Protein AF-A0A494G8Z5-F1 (afdb_monomer)

Secondary structure (DSSP, 8-state):
-HHHHHHHHHHHHHHHHHHHHHT-SPPPPTTEEEEEEEEGGGS-TTS-HHHH-HHHHHHHHT--S--S--SGGGS-B-TTSEEEEEEEEETTEEEEEEEEEBS-HHHHHHHHHHHSPTTPPPEEETTEEEEESSSSEEEEEETTEEEEEEEEE--S---HHHHTTTGGG--------------------------PPPP-THHHHHHHHHHHHHHHHHHHHHHHHHHHHHHHHHT-

Solvent-accessible surface area (backbone atoms only — not comparable to full-atom values): 14256 Å² total; per-residue (Å²): 112,71,69,59,54,52,51,52,51,52,53,50,50,54,49,53,51,52,53,58,61,65,62,74,58,85,86,72,68,92,47,55,79,44,76,50,76,49,51,37,71,80,48,64,92,82,53,54,48,50,81,68,33,71,64,48,38,58,62,45,74,75,45,91,65,88,72,90,62,69,44,62,87,55,42,16,47,36,58,71,42,68,27,46,35,36,34,32,55,56,95,36,39,40,34,42,38,39,37,42,43,37,75,33,57,68,43,27,50,52,39,50,66,70,66,29,52,89,91,70,67,80,44,76,57,93,81,33,40,32,40,61,49,48,101,44,32,36,39,38,35,42,84,52,36,36,38,39,38,38,52,47,79,46,74,85,70,69,65,72,73,60,57,65,75,56,62,88,74,62,92,72,85,82,82,81,89,86,86,86,84,87,78,87,82,90,79,90,76,94,76,92,78,78,89,77,76,86,78,80,59,66,61,59,56,48,52,53,51,53,50,53,51,51,52,54,49,53,54,50,55,53,50,54,51,52,53,49,54,54,50,56,60,74,76,107

Nearest PDB structures (foldseek):
  5mrc-assembly1_O  TM=1.429E-01  e=2.431E+00  Saccharomyces cerevisiae

Organism: Solanum lycopersicum (NCBI:txid4081)

Foldseek 3Di:
DVVVVVVVVVVVVVVVVVVVVVVPDDDDDPQWPDKDKDFLVPPDQQDQVCVVPVVSVVLVVVPPDDDPPSGPVQQQFDRRDIKIWTWGDDQFKIKIKIKTFGPGVVSNVVNLVRSADPPWDFDDDDQKTKTASDPQWIKIDHDGMIMIMGMDGHDNDDPPVVVVVVVVPDPDDDDDDDDDDDDDDDDDDDDDDDDDDDDDCPVVVVVVVVVVVVVVVVVVVVVVVVVVVVVVVVVD

pLDDT: mean 73.0, std 19.35, range [26.61, 94.75]

Structure (mmCIF, N/CA/C/O backbone):
data_AF-A0A494G8Z5-F1
#
_entry.id   AF-A0A494G8Z5-F1
#
loop_
_atom_site.group_PDB
_atom_site.id
_atom_site.type_symbol
_atom_site.label_atom_id
_atom_site.label_alt_id
_atom_site.label_comp_id
_atom_site.label_asym_id
_atom_site.label_entity_id
_atom_site.label_seq_id
_atom_site.pdbx_PDB_ins_code
_atom_site.Cartn_x
_atom_site.Cartn_y
_atom_site.Cartn_z
_atom_site.occupancy
_atom_site.B_iso_or_equiv
_atom_site.auth_seq_id
_atom_site.auth_comp_id
_atom_site.auth_asym_id
_atom_site.auth_atom_id
_atom_site.pdbx_PDB_model_num
ATOM 1 N N . MET A 1 1 ? -19.280 -46.777 26.395 1.00 58.75 1 MET A N 1
ATOM 2 C CA . MET A 1 1 ? -18.431 -46.578 25.192 1.00 58.75 1 MET A CA 1
ATOM 3 C C . MET A 1 1 ? -19.044 -45.622 24.165 1.00 58.75 1 MET A C 1
ATOM 5 O O . MET A 1 1 ? -18.342 -44.710 23.754 1.00 58.75 1 MET A O 1
ATOM 9 N N . LYS A 1 2 ? -20.334 -45.740 23.800 1.00 67.38 2 LYS A N 1
ATOM 10 C CA . LYS A 1 2 ? -20.984 -44.847 22.809 1.00 67.38 2 LYS A CA 1
ATOM 11 C C . LYS A 1 2 ? -20.918 -43.342 23.140 1.00 67.38 2 LYS A C 1
ATOM 13 O O . LYS A 1 2 ? -20.638 -42.551 22.249 1.00 67.38 2 LYS A O 1
ATOM 18 N N . SER A 1 3 ? -21.097 -42.951 24.407 1.00 71.94 3 SER A N 1
ATOM 19 C CA . SER A 1 3 ? -21.068 -41.528 24.798 1.00 71.94 3 SER A CA 1
ATOM 20 C C . SER A 1 3 ? -19.671 -40.903 24.745 1.00 71.9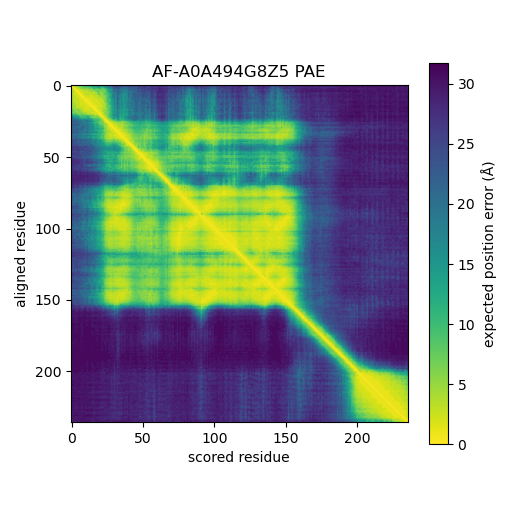4 3 SER A C 1
ATOM 22 O O . SER A 1 3 ? -19.545 -39.719 24.455 1.00 71.94 3 SER A O 1
ATOM 24 N N . ILE A 1 4 ? -18.621 -41.690 24.998 1.00 78.12 4 ILE A N 1
ATOM 25 C CA . ILE A 1 4 ? -17.230 -41.234 24.887 1.00 78.12 4 ILE A CA 1
ATOM 26 C C . ILE A 1 4 ? -16.899 -41.024 23.409 1.00 78.12 4 ILE A C 1
ATOM 28 O O . ILE A 1 4 ? -16.420 -39.958 23.052 1.00 78.12 4 ILE A O 1
ATOM 32 N N . LEU A 1 5 ? -17.273 -41.976 22.545 1.00 79.50 5 LEU A N 1
ATOM 33 C CA . LEU A 1 5 ? -17.071 -41.878 21.097 1.00 79.50 5 LEU A CA 1
ATOM 34 C C . LEU A 1 5 ? -17.788 -40.662 20.482 1.00 79.50 5 LEU A C 1
ATOM 36 O O . LEU A 1 5 ? -17.191 -39.931 19.696 1.00 79.50 5 LEU A O 1
ATOM 40 N N . GLN A 1 6 ? -19.040 -40.409 20.885 1.00 80.00 6 GLN A N 1
ATOM 41 C CA . GLN A 1 6 ? -19.794 -39.224 20.458 1.00 80.00 6 GLN A CA 1
ATOM 42 C C . GLN A 1 6 ? -19.131 -37.925 20.918 1.00 80.00 6 GLN A C 1
ATOM 44 O O . GLN A 1 6 ? -19.011 -36.991 20.131 1.00 80.00 6 GLN A O 1
ATOM 49 N N . LYS A 1 7 ? -18.662 -37.860 22.170 1.00 80.56 7 LYS A N 1
ATOM 50 C CA . LYS A 1 7 ? -17.945 -36.683 22.678 1.00 80.56 7 LYS A CA 1
ATOM 51 C C . LYS A 1 7 ? -16.657 -36.441 21.892 1.00 80.56 7 LYS A C 1
ATOM 53 O O . LYS A 1 7 ? -16.418 -35.313 21.485 1.00 80.56 7 LYS A O 1
ATOM 58 N N . THR A 1 8 ? -15.877 -37.483 21.603 1.00 85.75 8 THR A N 1
ATOM 59 C CA . THR A 1 8 ? -14.649 -37.361 20.803 1.00 85.75 8 THR A CA 1
ATOM 60 C C . THR A 1 8 ? -14.937 -36.875 19.379 1.00 85.75 8 THR A C 1
ATOM 62 O O . THR A 1 8 ? -14.231 -35.996 18.895 1.00 85.75 8 THR A O 1
ATOM 65 N N . GLN A 1 9 ? -15.995 -37.377 18.729 1.00 84.75 9 GLN A N 1
ATOM 66 C CA . GLN A 1 9 ? -16.412 -36.917 17.398 1.00 84.75 9 GLN A CA 1
ATOM 67 C C . GLN A 1 9 ? -16.835 -35.445 17.391 1.00 84.75 9 GLN A C 1
ATOM 69 O O . GLN A 1 9 ? -16.438 -34.706 16.495 1.00 84.75 9 GLN A O 1
ATOM 74 N N . VAL A 1 10 ? -17.598 -35.001 18.394 1.00 87.31 10 VAL A N 1
ATOM 75 C CA . VAL A 1 10 ? -18.030 -33.598 18.507 1.00 87.31 10 VAL A CA 1
ATOM 76 C C . VAL A 1 10 ? -16.836 -32.672 18.747 1.00 87.31 10 VAL A C 1
ATOM 78 O O . VAL A 1 10 ? -16.742 -31.626 18.109 1.00 87.31 10 VAL A O 1
ATOM 81 N N . THR A 1 11 ? -15.888 -33.063 19.603 1.00 85.75 11 THR A N 1
ATOM 82 C CA . THR A 1 11 ? -14.672 -32.273 19.845 1.00 85.75 11 THR A CA 1
ATOM 83 C C . THR A 1 11 ? -13.788 -32.200 18.601 1.00 85.75 11 THR A C 1
ATOM 85 O O . THR A 1 11 ? -13.279 -31.129 18.280 1.00 85.75 11 THR A O 1
ATOM 88 N N . LEU A 1 12 ? -13.636 -33.308 17.866 1.00 87.75 12 LEU A N 1
ATOM 89 C CA . LEU A 1 12 ? -12.880 -33.337 16.613 1.00 87.75 12 LEU A CA 1
ATOM 90 C C . LEU A 1 12 ? -13.543 -32.463 15.541 1.00 87.75 12 LEU A C 1
ATOM 92 O O . LEU A 1 12 ? -12.858 -31.718 14.850 1.00 87.75 12 LEU A O 1
ATOM 96 N N . LEU A 1 13 ? -14.875 -32.493 15.445 1.00 88.62 13 LEU A N 1
ATOM 97 C CA . LEU A 1 13 ? -15.632 -31.642 14.529 1.00 88.62 13 LEU A CA 1
ATOM 98 C C . LEU A 1 13 ? -15.442 -30.154 14.863 1.00 88.62 13 LEU A C 1
ATOM 100 O O . LEU A 1 13 ? -15.161 -29.359 13.970 1.00 88.62 13 LEU A O 1
ATOM 104 N N . LEU A 1 14 ? -15.527 -29.780 16.144 1.00 85.00 14 LEU A N 1
ATOM 105 C CA . LEU A 1 14 ? -15.253 -28.417 16.616 1.00 85.00 14 LEU A CA 1
ATOM 106 C C . LEU A 1 14 ? -13.814 -27.972 16.317 1.00 85.00 14 LEU A C 1
ATOM 108 O O . LEU A 1 14 ? -13.604 -26.823 15.931 1.00 85.00 14 LEU A O 1
ATOM 112 N N . LEU A 1 15 ? -12.840 -28.878 16.444 1.00 85.88 15 LEU A N 1
ATOM 113 C CA . LEU A 1 15 ? -11.443 -28.627 16.088 1.00 85.88 15 LEU A CA 1
ATOM 114 C C . LEU A 1 15 ? -11.267 -28.425 14.573 1.00 85.88 15 LEU A C 1
ATOM 116 O O . LEU A 1 15 ? -10.575 -27.509 14.145 1.00 85.88 15 LEU A O 1
ATOM 120 N N . CYS A 1 16 ? -11.913 -29.240 13.740 1.00 79.75 16 CYS A N 1
ATOM 121 C CA . CYS A 1 16 ? -11.870 -29.070 12.287 1.00 79.75 16 CYS A CA 1
ATOM 122 C C . CYS A 1 16 ? -12.520 -27.751 11.848 1.00 79.75 16 CYS A C 1
ATOM 124 O O . CYS A 1 16 ? -12.001 -27.075 10.961 1.00 79.75 16 CYS A O 1
ATOM 126 N N . ILE A 1 17 ? -13.621 -27.355 12.493 1.00 80.44 17 ILE A N 1
ATOM 127 C CA . ILE A 1 17 ? -14.290 -26.077 12.236 1.00 80.44 17 ILE A CA 1
ATOM 128 C C . ILE A 1 17 ? -13.375 -24.906 12.625 1.00 80.44 17 ILE A C 1
ATOM 130 O O . ILE A 1 17 ? -13.215 -23.973 11.839 1.00 80.44 17 ILE A O 1
ATOM 134 N N . SER A 1 18 ? -12.721 -24.954 13.790 1.00 70.94 18 SER A N 1
ATOM 135 C CA . SER A 1 18 ? -11.802 -23.888 14.208 1.00 70.94 18 SER A CA 1
ATOM 136 C C . SER A 1 18 ? -10.566 -23.785 13.307 1.00 70.94 18 SER A C 1
ATOM 138 O O . SER A 1 18 ? -10.146 -22.674 12.985 1.00 70.94 18 SER A O 1
ATOM 140 N N . LEU A 1 19 ? -10.038 -24.911 12.814 1.00 71.06 19 LEU A N 1
ATOM 141 C CA . LEU A 1 19 ? -8.955 -24.938 11.824 1.00 71.06 19 LEU A CA 1
ATOM 142 C C . LEU A 1 19 ? -9.388 -24.355 10.468 1.00 71.06 19 LEU A C 1
ATOM 144 O O . LEU A 1 19 ? -8.626 -23.600 9.865 1.00 71.06 19 LEU A O 1
ATOM 148 N N . ALA A 1 20 ? -10.613 -24.629 10.010 1.00 65.31 20 ALA A N 1
ATOM 149 C CA . ALA A 1 20 ? -11.152 -24.057 8.773 1.00 65.31 20 ALA A CA 1
ATOM 150 C C . ALA A 1 20 ? -11.342 -22.530 8.865 1.00 65.31 20 ALA A C 1
ATOM 152 O O . ALA A 1 20 ? -11.039 -21.808 7.915 1.00 65.31 20 ALA A O 1
ATOM 153 N N . PHE A 1 21 ? -11.774 -22.008 10.018 1.00 62.41 21 PHE A N 1
ATOM 154 C CA . PHE A 1 21 ? -11.843 -20.559 10.248 1.00 62.41 21 PHE A CA 1
ATOM 155 C C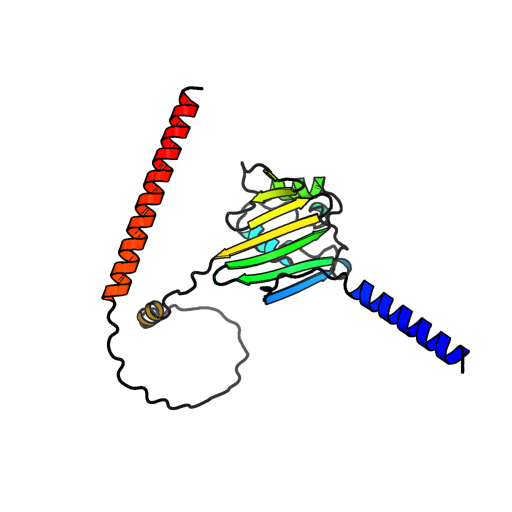 . PHE A 1 21 ? -10.458 -19.918 10.418 1.00 62.41 21 PHE A C 1
ATOM 157 O O . PHE A 1 21 ? -10.248 -18.789 9.975 1.00 62.41 21 PHE A O 1
ATOM 164 N N . ALA A 1 22 ? -9.478 -20.637 10.974 1.00 56.41 22 ALA A N 1
ATOM 165 C CA . ALA A 1 22 ? -8.096 -20.159 11.064 1.00 56.41 22 ALA A CA 1
ATOM 166 C C . ALA A 1 22 ? -7.428 -19.986 9.684 1.00 56.41 22 ALA A C 1
ATOM 168 O O . ALA A 1 22 ? -6.505 -19.180 9.552 1.00 56.41 22 ALA A O 1
ATOM 169 N N . GLN A 1 23 ? -7.914 -20.685 8.650 1.00 54.06 23 GLN A N 1
ATOM 170 C CA . GLN A 1 23 ? -7.459 -20.543 7.261 1.00 54.06 23 GLN A CA 1
ATOM 171 C C . GLN A 1 23 ? -7.988 -19.284 6.547 1.00 54.06 23 GLN A C 1
ATOM 173 O O . GLN A 1 23 ? -7.583 -19.028 5.415 1.00 54.06 23 GLN A O 1
ATOM 178 N N . GLN A 1 24 ? -8.818 -18.443 7.180 1.00 56.00 24 GLN A N 1
ATOM 179 C CA . GLN A 1 24 ? -9.271 -17.163 6.601 1.00 56.00 24 GLN A CA 1
ATOM 180 C C . GLN A 1 24 ? -8.188 -16.062 6.563 1.00 56.00 24 GLN A C 1
ATOM 182 O O . GLN A 1 24 ? -8.502 -14.874 6.464 1.00 56.00 24 GLN A O 1
ATOM 187 N N . ARG A 1 25 ? -6.904 -16.424 6.637 1.00 61.41 25 ARG A N 1
ATOM 188 C CA . ARG A 1 25 ? -5.795 -15.474 6.503 1.00 61.41 25 ARG A CA 1
ATOM 189 C C . ARG A 1 25 ? -5.632 -15.052 5.043 1.00 61.41 25 ARG A C 1
ATOM 191 O O . ARG A 1 25 ? -5.983 -15.788 4.121 1.00 61.41 25 ARG A O 1
ATOM 198 N N . MET A 1 26 ? -5.118 -13.842 4.834 1.00 69.50 26 MET A N 1
ATOM 199 C CA . MET A 1 26 ? -4.836 -13.327 3.496 1.00 69.50 26 MET A CA 1
ATOM 200 C C . MET A 1 26 ? -3.906 -14.299 2.750 1.00 69.50 26 MET A C 1
ATOM 202 O O . MET A 1 26 ? -2.859 -14.683 3.268 1.00 69.50 26 MET A O 1
ATOM 206 N N . LYS A 1 27 ? -4.298 -14.705 1.535 1.00 78.81 27 LYS A N 1
ATOM 207 C CA . LYS A 1 27 ? -3.439 -15.506 0.656 1.00 78.81 27 LYS A CA 1
ATOM 208 C C . LYS A 1 27 ? -2.318 -14.618 0.131 1.00 78.81 27 LYS A C 1
ATOM 210 O O . LYS A 1 27 ? -2.596 -13.642 -0.563 1.00 78.81 27 LYS A O 1
ATOM 215 N N . MET A 1 28 ? -1.084 -14.962 0.478 1.00 77.19 28 MET A N 1
ATOM 216 C CA . MET A 1 28 ? 0.100 -14.240 0.024 1.00 77.19 28 MET A CA 1
ATOM 217 C C . MET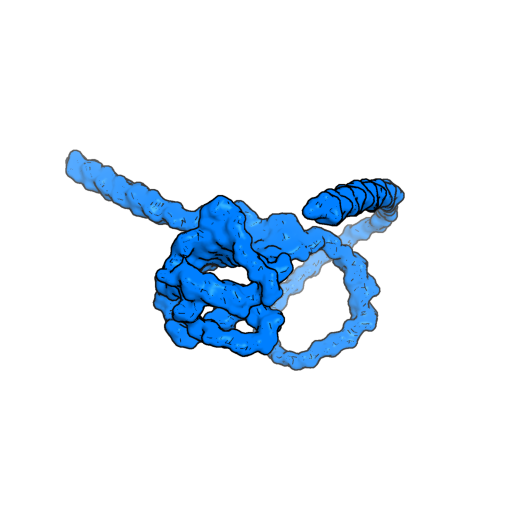 A 1 28 ? 0.575 -14.762 -1.333 1.00 77.19 28 MET A C 1
ATOM 219 O O . MET A 1 28 ? 0.430 -15.958 -1.606 1.00 77.19 28 MET A O 1
ATOM 223 N N . PRO A 1 29 ? 1.151 -13.892 -2.176 1.00 82.38 29 PRO A N 1
ATOM 224 C CA . PRO A 1 29 ? 1.947 -14.318 -3.321 1.00 82.38 29 PRO A CA 1
ATOM 225 C C . PRO A 1 29 ? 3.103 -15.248 -2.907 1.00 82.38 29 PRO A C 1
ATOM 227 O O . PRO A 1 29 ? 3.581 -15.190 -1.774 1.00 82.38 29 PRO A O 1
ATOM 230 N N . ALA A 1 30 ? 3.548 -16.116 -3.819 1.00 84.38 30 ALA A N 1
ATOM 231 C CA . ALA A 1 30 ? 4.607 -17.093 -3.537 1.00 84.38 30 ALA A CA 1
ATOM 232 C C . ALA A 1 30 ? 6.000 -16.452 -3.376 1.00 84.38 30 ALA A C 1
ATOM 234 O O . ALA A 1 30 ? 6.878 -17.033 -2.750 1.00 84.38 30 ALA A O 1
ATOM 235 N N . ASP A 1 31 ? 6.181 -15.252 -3.921 1.00 85.06 31 ASP A N 1
ATOM 236 C CA . ASP A 1 31 ? 7.406 -14.453 -3.946 1.00 85.06 31 ASP A CA 1
ATOM 237 C C . ASP A 1 31 ? 7.520 -13.481 -2.755 1.00 85.06 31 ASP A C 1
ATOM 239 O O . ASP A 1 31 ? 8.325 -12.548 -2.774 1.00 85.06 31 ASP A O 1
ATOM 243 N N . VAL A 1 32 ? 6.697 -13.658 -1.714 1.00 86.12 32 VAL A N 1
ATOM 244 C CA . VAL A 1 32 ? 6.751 -12.832 -0.501 1.00 86.12 32 VAL A CA 1
ATOM 245 C C . VAL A 1 32 ? 7.994 -13.168 0.322 1.00 86.12 32 VAL A C 1
ATOM 247 O O . VAL A 1 32 ? 8.146 -14.281 0.817 1.00 86.12 32 VAL A O 1
ATOM 250 N N . LEU A 1 33 ? 8.848 -12.164 0.526 1.00 84.81 33 LEU A N 1
ATOM 251 C CA . LEU A 1 33 ? 10.025 -12.240 1.396 1.00 84.81 33 LEU A CA 1
ATOM 252 C C . LEU A 1 33 ? 9.703 -11.868 2.845 1.00 84.81 33 LEU A C 1
ATOM 254 O O . LEU A 1 33 ? 10.343 -12.346 3.778 1.00 84.81 33 LEU A O 1
ATOM 258 N N . PHE A 1 34 ? 8.736 -10.971 3.035 1.00 81.75 34 PHE A N 1
ATOM 259 C CA . PHE A 1 34 ? 8.393 -10.425 4.342 1.00 81.75 34 PHE A CA 1
ATOM 260 C C . PHE A 1 34 ? 6.901 -10.135 4.433 1.00 81.75 34 PHE A C 1
ATOM 262 O O . PHE A 1 34 ? 6.309 -9.622 3.487 1.00 81.75 34 PHE A O 1
ATOM 269 N N . TYR A 1 35 ? 6.318 -10.398 5.600 1.00 85.31 35 TYR A N 1
ATOM 270 C CA . TYR A 1 35 ? 4.921 -10.129 5.907 1.00 85.31 35 TYR A CA 1
ATOM 271 C C . TYR A 1 35 ? 4.780 -9.554 7.316 1.00 85.31 35 TYR A C 1
ATOM 273 O O . TYR A 1 35 ? 5.394 -10.051 8.260 1.00 85.31 35 TYR A O 1
ATOM 281 N N . MET A 1 36 ? 3.927 -8.543 7.464 1.00 82.38 36 MET A N 1
ATOM 282 C CA . MET A 1 36 ? 3.535 -7.991 8.754 1.00 82.38 36 MET A CA 1
ATOM 283 C C . MET A 1 36 ? 2.047 -7.636 8.789 1.00 82.38 3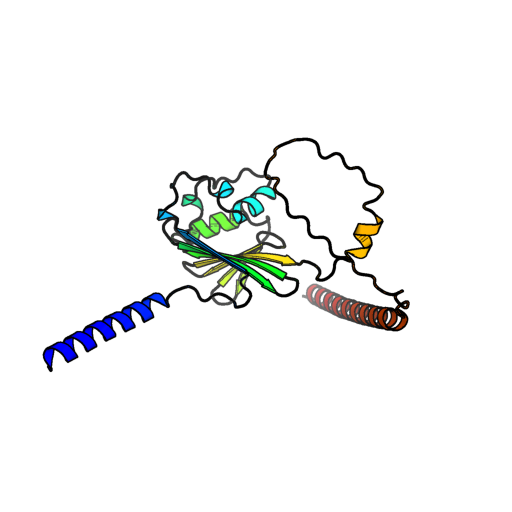6 MET A C 1
ATOM 285 O O . MET A 1 36 ? 1.465 -7.142 7.819 1.00 82.38 36 MET A O 1
ATOM 289 N N . GLU A 1 37 ? 1.452 -7.844 9.959 1.00 84.88 37 GLU A N 1
ATOM 290 C CA . GLU A 1 37 ? 0.118 -7.363 10.298 1.00 84.88 37 GLU A CA 1
ATOM 291 C C . GLU A 1 37 ? 0.252 -6.180 11.249 1.00 84.88 37 GLU A C 1
ATOM 293 O O . GLU A 1 37 ? 0.861 -6.297 12.312 1.00 84.88 37 GLU A O 1
ATOM 298 N N . ILE A 1 38 ? -0.332 -5.042 10.884 1.00 77.50 38 ILE A N 1
ATOM 299 C CA . ILE A 1 38 ? -0.399 -3.875 11.762 1.00 77.50 38 ILE A CA 1
ATOM 300 C C . ILE A 1 38 ? -1.822 -3.785 12.295 1.00 77.50 38 ILE A C 1
ATOM 302 O O . ILE A 1 38 ? -2.761 -3.503 11.551 1.00 77.50 38 ILE A O 1
ATOM 306 N N . ASN A 1 39 ? -1.995 -4.031 13.592 1.00 76.81 39 ASN A N 1
ATOM 307 C CA . ASN A 1 39 ? -3.283 -3.874 14.252 1.00 76.81 39 ASN A CA 1
ATOM 308 C C . ASN A 1 39 ? -3.363 -2.497 14.908 1.00 76.81 39 ASN A C 1
ATOM 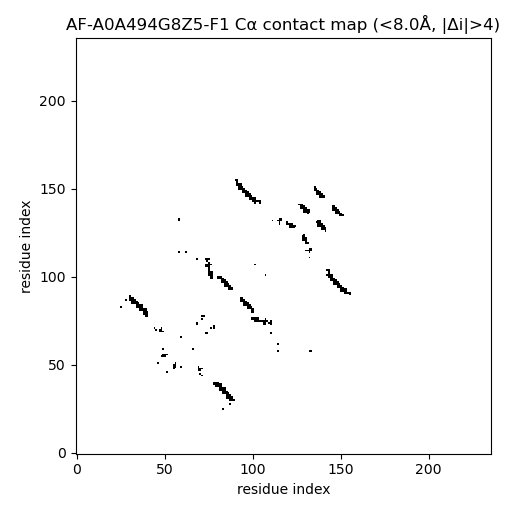310 O O . ASN A 1 39 ? -2.760 -2.261 15.955 1.00 76.81 39 ASN A O 1
ATOM 314 N N . GLY A 1 40 ? -4.147 -1.590 14.327 1.00 67.19 40 GLY A N 1
ATOM 315 C CA . GLY A 1 40 ? -4.261 -0.246 14.881 1.00 67.19 40 GLY A CA 1
ATOM 316 C C . GLY A 1 40 ? -4.950 -0.177 16.246 1.00 67.19 40 GLY A C 1
ATOM 317 O O . GLY A 1 40 ? -4.745 0.806 16.944 1.00 67.19 40 GLY A O 1
ATOM 318 N N . LYS A 1 41 ? -5.643 -1.230 16.723 1.00 71.94 41 LYS A N 1
ATOM 319 C CA . LYS A 1 41 ? -6.101 -1.296 18.132 1.00 71.94 41 LYS A CA 1
ATOM 320 C C . LYS A 1 41 ? -4.950 -1.305 19.135 1.00 71.94 41 LYS A C 1
ATOM 322 O O . LYS A 1 41 ? -5.164 -0.961 20.291 1.00 71.94 41 LYS A O 1
ATOM 327 N N . GLN A 1 42 ? -3.770 -1.755 18.711 1.00 65.00 42 GLN A N 1
ATOM 328 C CA . GLN A 1 42 ? -2.572 -1.823 19.548 1.00 65.00 42 GLN A CA 1
ATOM 329 C C . GLN A 1 42 ? -1.734 -0.543 19.469 1.00 65.00 42 GLN A C 1
ATOM 331 O O . GLN A 1 42 ? -0.775 -0.392 20.220 1.00 65.00 42 GLN A O 1
ATOM 336 N N . LEU A 1 43 ? -2.087 0.374 18.570 1.00 63.06 43 LEU A N 1
ATOM 337 C CA . LEU A 1 43 ? -1.430 1.664 18.421 1.00 63.06 43 LEU A CA 1
ATOM 338 C C . LEU A 1 43 ? -2.188 2.706 19.258 1.00 63.06 43 LEU A C 1
ATOM 340 O O . LEU A 1 43 ? -3.365 2.533 19.547 1.00 63.06 43 LEU A O 1
ATOM 344 N N . ASP A 1 44 ? -1.532 3.785 19.684 1.00 64.00 44 ASP A N 1
ATOM 345 C CA . ASP A 1 44 ? -2.220 4.938 20.283 1.00 64.00 44 ASP A CA 1
ATOM 346 C C . ASP A 1 44 ? -2.842 5.775 19.151 1.00 64.00 44 ASP A C 1
ATOM 348 O O . ASP A 1 44 ? -2.225 5.969 18.101 1.00 64.00 44 ASP A O 1
ATOM 352 N N . LYS A 1 45 ? -4.061 6.295 19.338 1.00 61.66 45 LYS A N 1
ATOM 353 C CA . LYS A 1 45 ? -4.734 7.181 18.368 1.00 61.66 45 LYS A CA 1
ATOM 354 C C . LYS A 1 45 ? -3.943 8.469 18.117 1.00 61.66 45 LYS A C 1
ATOM 356 O O . LYS A 1 45 ? -4.183 9.141 17.122 1.00 61.66 45 LYS A O 1
ATOM 361 N N . LYS A 1 46 ? -3.004 8.806 19.008 1.00 62.22 46 LYS A N 1
ATOM 362 C CA . LYS A 1 46 ? -2.107 9.965 18.909 1.00 62.22 46 LYS A CA 1
ATOM 363 C C . LYS A 1 46 ? -0.760 9.672 18.236 1.00 62.22 46 LYS A C 1
ATOM 365 O O . LYS A 1 46 ? 0.066 10.580 18.151 1.00 62.22 46 LYS A O 1
ATOM 370 N N . ILE A 1 47 ? -0.500 8.441 17.781 1.00 67.25 47 ILE A N 1
ATOM 371 C CA . ILE A 1 47 ? 0.741 8.126 17.060 1.00 67.25 47 ILE A CA 1
ATOM 372 C C . ILE A 1 47 ? 0.829 8.964 15.782 1.00 67.25 47 ILE A C 1
ATOM 374 O O . ILE A 1 47 ? -0.121 9.056 15.007 1.00 67.25 47 ILE A O 1
ATOM 378 N N . ASN A 1 48 ? 2.000 9.562 15.555 1.00 66.75 48 ASN A N 1
ATOM 379 C CA . ASN A 1 48 ? 2.303 10.217 14.291 1.00 66.75 48 ASN A CA 1
ATOM 380 C C . ASN A 1 48 ? 2.506 9.136 13.219 1.00 66.75 48 ASN A C 1
ATOM 382 O O . ASN A 1 48 ? 3.561 8.507 13.130 1.00 66.75 48 ASN A O 1
ATOM 386 N N . TRP A 1 49 ? 1.466 8.923 12.420 1.00 65.12 49 TRP A N 1
ATOM 387 C CA . TRP A 1 49 ? 1.430 7.872 11.411 1.00 65.12 49 TRP A CA 1
ATOM 388 C C . TRP A 1 49 ? 2.336 8.116 10.219 1.00 65.12 49 TRP A C 1
ATOM 390 O O . TRP A 1 49 ? 2.816 7.144 9.647 1.00 65.12 49 TRP A O 1
ATOM 400 N N . GLU A 1 50 ? 2.619 9.373 9.878 1.00 64.62 50 GLU A N 1
ATOM 401 C CA . GLU A 1 50 ? 3.654 9.681 8.895 1.00 64.62 50 GLU A CA 1
ATOM 402 C C . GLU A 1 50 ? 4.975 9.062 9.345 1.00 64.62 50 GLU A C 1
ATOM 404 O O . GLU A 1 50 ? 5.589 8.339 8.580 1.00 64.62 50 GLU A O 1
ATOM 409 N N . LYS A 1 51 ? 5.363 9.228 10.615 1.00 67.06 51 LYS A N 1
ATOM 410 C CA . LYS A 1 51 ? 6.588 8.614 11.147 1.00 67.06 51 LYS A CA 1
ATOM 411 C C . LYS A 1 51 ? 6.502 7.098 11.297 1.00 67.06 51 LYS A C 1
ATOM 413 O O . LYS A 1 51 ? 7.533 6.442 11.231 1.00 67.06 51 LYS A O 1
ATOM 418 N N . PHE A 1 52 ? 5.325 6.535 11.538 1.00 66.19 52 PHE A N 1
ATOM 419 C CA . PHE A 1 52 ? 5.200 5.101 11.800 1.00 66.19 52 PHE A CA 1
ATOM 420 C C . PHE A 1 52 ? 5.033 4.262 10.529 1.00 66.19 52 PHE A C 1
ATOM 422 O O . PHE A 1 52 ? 5.432 3.103 10.508 1.00 66.19 52 PHE A O 1
ATOM 429 N N . ASN A 1 53 ? 4.449 4.826 9.470 1.00 65.88 53 ASN A N 1
ATOM 430 C CA . ASN A 1 53 ? 4.193 4.122 8.221 1.00 65.88 53 ASN A CA 1
ATOM 431 C C . ASN A 1 53 ? 5.280 4.473 7.189 1.00 65.88 53 ASN A C 1
ATOM 433 O O . ASN A 1 53 ? 5.261 5.586 6.659 1.00 65.88 53 ASN A O 1
ATOM 437 N N . PRO A 1 54 ? 6.188 3.537 6.852 1.00 64.75 54 PRO A N 1
ATOM 438 C CA . PRO A 1 54 ? 7.280 3.787 5.911 1.00 64.75 54 PRO A CA 1
ATOM 439 C C . PRO A 1 54 ? 6.809 4.283 4.540 1.00 64.75 54 PRO A C 1
ATOM 441 O O . PRO A 1 54 ? 7.508 5.055 3.894 1.00 64.75 54 PRO A O 1
ATOM 444 N N . ILE A 1 55 ? 5.604 3.894 4.107 1.00 62.72 55 ILE A N 1
ATOM 445 C CA . ILE A 1 55 ? 5.026 4.387 2.854 1.00 62.72 55 ILE A CA 1
ATOM 446 C C . ILE A 1 55 ? 4.663 5.859 2.974 1.00 62.72 55 ILE A C 1
ATOM 448 O O . ILE A 1 55 ? 4.951 6.635 2.070 1.00 62.72 55 ILE A O 1
ATOM 452 N N . LEU A 1 56 ? 3.987 6.236 4.064 1.00 64.94 56 LEU A N 1
ATOM 453 C CA . LEU A 1 56 ? 3.607 7.628 4.256 1.00 64.94 56 LEU A CA 1
ATOM 454 C C . LEU A 1 56 ? 4.870 8.478 4.310 1.00 64.94 56 LEU A C 1
ATOM 456 O O . LEU A 1 56 ? 4.916 9.460 3.587 1.00 64.94 56 LEU A O 1
ATOM 460 N N . GLN A 1 57 ? 5.915 8.041 5.024 1.00 68.75 57 GLN A N 1
ATOM 461 C CA . GLN A 1 57 ? 7.217 8.715 4.989 1.00 68.75 57 GLN A CA 1
ATOM 462 C C . GLN A 1 57 ? 7.747 8.908 3.567 1.00 68.75 57 GLN A C 1
ATOM 464 O O . GLN A 1 57 ? 8.251 9.977 3.244 1.00 68.75 57 GLN A O 1
ATOM 469 N N . GLU A 1 58 ? 7.675 7.885 2.717 1.00 68.06 58 GLU A N 1
ATOM 470 C CA . GLU A 1 58 ? 8.228 7.975 1.366 1.00 68.06 58 GLU A CA 1
ATOM 471 C C . GLU A 1 58 ? 7.416 8.920 0.470 1.00 68.06 58 GLU A C 1
ATOM 473 O O . GLU A 1 58 ? 7.980 9.744 -0.251 1.00 68.06 58 GLU A O 1
ATOM 478 N N . VAL A 1 59 ? 6.087 8.884 0.590 1.00 65.88 59 VAL A N 1
ATOM 479 C CA . VAL A 1 59 ? 5.187 9.805 -0.118 1.00 65.88 59 VAL A CA 1
ATOM 480 C C . VAL A 1 59 ? 5.327 11.241 0.408 1.00 65.88 59 VAL A C 1
ATOM 482 O O . VAL A 1 59 ? 5.225 12.190 -0.371 1.00 65.88 59 VAL A O 1
ATOM 485 N N . THR A 1 60 ? 5.580 11.437 1.709 1.00 65.44 60 THR A N 1
ATOM 486 C CA . THR A 1 60 ? 5.711 12.772 2.310 1.00 65.44 60 THR A CA 1
ATOM 487 C C . THR A 1 60 ? 7.081 13.401 2.081 1.00 65.44 60 THR A C 1
ATOM 489 O O . THR A 1 60 ? 7.138 14.593 1.798 1.00 65.44 60 THR A O 1
ATOM 492 N N . LYS A 1 61 ? 8.182 12.635 2.102 1.00 67.38 61 LYS A N 1
ATOM 493 C CA . LYS A 1 61 ? 9.545 13.143 1.825 1.00 67.38 61 LYS A CA 1
ATOM 494 C C . LYS A 1 61 ? 9.644 13.883 0.493 1.00 67.38 61 LYS A C 1
ATOM 496 O O . LYS A 1 61 ? 10.386 14.858 0.381 1.00 67.38 61 LYS A O 1
ATOM 501 N N . LYS A 1 62 ? 8.913 13.415 -0.520 1.00 60.91 62 LYS A N 1
ATOM 502 C CA . LYS A 1 62 ? 8.917 14.000 -1.867 1.00 60.91 62 LYS A CA 1
ATOM 503 C C . LYS A 1 62 ? 7.979 15.209 -2.000 1.00 60.91 62 LYS A C 1
ATOM 505 O O . LYS A 1 62 ? 8.146 16.005 -2.924 1.00 60.91 62 LYS A O 1
ATOM 510 N N . ASN A 1 63 ? 7.032 15.392 -1.077 1.00 59.38 63 ASN A N 1
ATOM 511 C CA . ASN A 1 63 ? 6.059 16.481 -1.103 1.00 59.38 63 ASN A CA 1
ATOM 512 C C . ASN A 1 63 ? 6.497 17.628 -0.174 1.00 59.38 63 ASN A C 1
ATOM 514 O O . ASN A 1 63 ? 6.522 17.495 1.044 1.00 59.38 63 ASN A O 1
ATOM 518 N N . LYS A 1 64 ? 6.843 18.788 -0.749 1.00 54.03 64 LYS A N 1
ATOM 519 C CA . LYS A 1 64 ? 7.337 19.962 0.006 1.00 54.03 64 LYS A CA 1
ATOM 520 C C . LYS A 1 64 ? 6.240 20.735 0.756 1.00 54.03 64 LYS A C 1
ATOM 522 O O . LYS A 1 64 ? 6.554 21.622 1.548 1.00 54.03 64 LYS A O 1
ATOM 527 N N . GLU A 1 65 ? 4.966 20.447 0.496 1.00 57.78 65 GLU A N 1
ATOM 528 C CA . GLU A 1 65 ? 3.837 21.100 1.165 1.00 57.78 65 GLU A CA 1
ATOM 529 C C . GLU A 1 65 ? 3.508 20.398 2.493 1.00 57.78 65 GLU A C 1
ATOM 531 O O . GLU A 1 65 ? 3.487 19.173 2.592 1.00 57.78 65 GLU A O 1
ATOM 536 N N . LYS A 1 66 ? 3.243 21.189 3.540 1.00 56.16 66 LYS A N 1
ATOM 537 C CA . LYS A 1 66 ? 2.917 20.693 4.882 1.00 56.16 66 LYS A CA 1
ATOM 538 C C . LYS A 1 66 ? 1.568 19.969 4.847 1.00 56.16 66 LYS A C 1
ATOM 540 O O . LYS A 1 66 ? 0.517 20.606 4.808 1.00 56.16 66 LYS A O 1
ATOM 545 N N . LEU A 1 67 ? 1.606 18.642 4.861 1.00 59.16 67 LEU A N 1
ATOM 546 C CA . LEU A 1 67 ? 0.418 17.798 4.768 1.00 59.16 67 LEU A CA 1
ATOM 547 C C . LEU A 1 67 ? -0.490 17.991 5.995 1.00 59.16 67 LEU A C 1
ATOM 549 O O . LEU A 1 67 ? -0.048 17.940 7.142 1.00 59.16 67 LEU A O 1
ATOM 553 N N . SER A 1 68 ? -1.786 18.212 5.765 1.00 52.94 68 SER A N 1
ATOM 554 C CA . SER A 1 68 ? -2.790 18.482 6.812 1.00 52.94 68 SER A CA 1
ATOM 555 C C . SER A 1 68 ? -3.259 17.219 7.564 1.00 52.94 68 SER A C 1
ATOM 557 O O . SER A 1 68 ? -4.094 17.298 8.479 1.00 52.94 68 SER A O 1
ATOM 559 N N . TRP A 1 69 ? -2.699 16.059 7.206 1.00 59.84 69 TRP A N 1
ATOM 560 C CA . TRP A 1 69 ? -3.131 14.706 7.584 1.00 59.84 69 TRP A CA 1
ATOM 561 C C . TRP A 1 69 ? -2.291 14.078 8.701 1.00 59.84 69 TRP A C 1
ATOM 563 O O . TRP A 1 69 ? -2.152 12.862 8.762 1.00 59.84 69 TRP A O 1
ATOM 573 N N . THR A 1 70 ? -1.751 14.884 9.617 1.00 59.28 70 THR A N 1
ATOM 574 C CA . THR A 1 70 ? -1.001 14.389 10.790 1.00 59.28 70 THR A CA 1
ATOM 575 C C . THR A 1 70 ? -1.814 13.460 11.705 1.00 59.28 70 THR A C 1
ATOM 577 O O . THR A 1 70 ? -1.248 12.827 12.593 1.00 59.28 70 THR A O 1
ATOM 580 N N . ASP A 1 71 ? -3.129 13.378 11.483 1.00 65.25 71 ASP A N 1
ATOM 581 C CA . ASP A 1 71 ? -4.065 12.496 12.165 1.00 65.25 71 ASP A CA 1
ATOM 582 C C . ASP A 1 71 ? -4.644 11.469 11.180 1.00 65.25 71 ASP A C 1
ATOM 584 O O . ASP A 1 71 ? -5.246 11.816 10.159 1.00 65.25 71 ASP A O 1
ATOM 588 N N . TYR A 1 72 ? -4.501 10.195 11.538 1.00 71.50 72 TYR A N 1
ATOM 589 C CA . TYR A 1 72 ? -5.013 9.047 10.798 1.00 71.50 72 TYR A CA 1
ATOM 590 C C . TYR A 1 72 ? -6.527 9.108 10.565 1.00 71.50 72 TYR A C 1
ATOM 592 O O . TYR A 1 72 ? -7.006 8.636 9.534 1.00 71.50 72 TYR A O 1
ATOM 600 N N . SER A 1 73 ? -7.284 9.746 11.466 1.00 74.94 73 SER A N 1
ATOM 601 C CA . SER A 1 73 ? -8.738 9.929 11.336 1.00 74.94 73 SER A CA 1
ATOM 602 C C . SER A 1 73 ? -9.152 10.688 10.065 1.00 74.94 73 SER A C 1
ATOM 604 O O . SER A 1 73 ? -10.305 10.605 9.626 1.00 74.94 73 SER A O 1
ATOM 606 N N . LYS A 1 74 ? -8.210 11.412 9.450 1.00 78.50 74 LYS A N 1
ATOM 607 C CA . LYS A 1 74 ? -8.419 12.169 8.213 1.00 78.50 74 LYS A CA 1
ATOM 608 C C . LYS A 1 74 ? -8.128 11.369 6.943 1.00 78.50 74 LYS A C 1
ATOM 610 O O . LYS A 1 74 ? -8.388 11.867 5.858 1.00 78.50 74 LYS A O 1
ATOM 615 N N . THR A 1 75 ? -7.612 10.145 7.059 1.00 83.00 75 THR A N 1
ATOM 616 C CA . THR A 1 75 ? -7.243 9.313 5.900 1.00 83.00 75 THR A CA 1
ATOM 617 C C . THR A 1 75 ? -8.413 8.517 5.322 1.00 83.00 75 THR A C 1
ATOM 619 O O . THR A 1 75 ? -8.292 7.996 4.223 1.00 83.00 75 THR A O 1
ATOM 622 N N . GLY A 1 76 ? -9.524 8.362 6.055 1.00 87.81 76 GLY A N 1
ATOM 623 C CA . GLY A 1 76 ? -10.630 7.463 5.675 1.00 87.81 76 GLY A CA 1
ATOM 624 C C . GLY A 1 76 ? -10.288 5.967 5.747 1.00 87.81 76 GLY A C 1
ATOM 625 O O . GLY A 1 76 ? -11.085 5.115 5.341 1.00 87.81 76 GLY A O 1
ATOM 626 N N . ILE A 1 77 ? -9.093 5.637 6.246 1.00 87.81 77 ILE A N 1
ATOM 627 C CA . ILE A 1 77 ? -8.700 4.272 6.560 1.00 87.81 77 ILE A CA 1
ATOM 628 C C . ILE A 1 77 ? -9.244 3.935 7.948 1.00 87.81 77 ILE A C 1
ATOM 630 O O . ILE A 1 77 ? -9.109 4.706 8.897 1.00 87.81 77 ILE A O 1
ATOM 634 N N . LYS A 1 78 ? -9.822 2.742 8.086 1.00 87.69 78 LYS A N 1
ATOM 635 C CA . LYS A 1 78 ? -10.312 2.228 9.357 1.00 87.69 78 LYS A CA 1
ATOM 636 C C . LYS A 1 78 ? -9.138 1.976 10.299 1.00 87.69 78 LYS A C 1
ATOM 638 O O . LYS A 1 78 ? -8.272 1.145 10.033 1.00 87.69 78 LYS A O 1
ATOM 643 N N . TYR A 1 79 ? -9.116 2.702 11.408 1.00 78.19 79 TYR A N 1
ATOM 644 C CA . TYR A 1 79 ? -8.003 2.684 12.357 1.00 78.19 79 TYR A CA 1
ATOM 645 C C . TYR A 1 79 ? -7.865 1.368 13.116 1.00 78.19 79 TYR A C 1
ATOM 647 O O . TYR A 1 79 ? -6.769 0.854 13.273 1.00 78.19 79 TYR A O 1
ATOM 655 N N . ASP A 1 80 ? -8.967 0.791 13.572 1.00 80.94 80 ASP A N 1
ATOM 656 C CA . ASP A 1 80 ? -8.968 -0.416 14.399 1.00 80.94 80 ASP A CA 1
ATOM 657 C C . ASP A 1 80 ? -8.964 -1.717 13.577 1.00 80.94 80 ASP A C 1
ATOM 659 O O . ASP A 1 80 ? -9.105 -2.808 14.139 1.00 80.94 80 ASP A O 1
ATOM 663 N N . ALA A 1 81 ? -8.838 -1.610 12.251 1.00 85.88 81 ALA A N 1
ATOM 664 C CA . ALA A 1 81 ? -8.724 -2.749 11.357 1.00 85.88 81 ALA A CA 1
ATOM 665 C C . ALA A 1 81 ? -7.264 -3.190 11.209 1.00 85.88 81 ALA A C 1
ATOM 667 O O . ALA A 1 81 ? -6.351 -2.367 11.149 1.00 85.88 81 ALA A O 1
ATOM 668 N N . THR A 1 82 ? -7.059 -4.502 11.104 1.00 85.44 82 THR A N 1
ATOM 669 C CA . THR A 1 82 ? -5.758 -5.064 10.740 1.00 85.44 82 THR A CA 1
ATOM 670 C C . THR A 1 82 ? -5.398 -4.645 9.318 1.00 85.44 82 THR A C 1
ATOM 672 O O . THR A 1 82 ? -6.179 -4.847 8.385 1.00 85.44 82 THR A O 1
ATOM 675 N N . GLN A 1 83 ? -4.209 -4.075 9.163 1.00 85.31 83 GLN A N 1
ATOM 676 C CA . GLN A 1 83 ? -3.594 -3.769 7.879 1.00 85.31 83 GLN A CA 1
ATOM 677 C C . GLN A 1 83 ? -2.614 -4.885 7.531 1.00 85.31 83 GLN A C 1
ATOM 679 O O . GLN A 1 83 ? -1.906 -5.389 8.407 1.00 85.31 83 GLN A O 1
ATOM 684 N N . TYR A 1 84 ? -2.562 -5.259 6.255 1.00 87.56 84 TYR A N 1
ATOM 685 C CA . TYR A 1 84 ? -1.704 -6.344 5.781 1.00 87.56 84 TYR A CA 1
ATOM 686 C C . TYR A 1 84 ? -0.624 -5.787 4.881 1.00 87.56 84 TYR A C 1
ATOM 688 O O . TYR A 1 84 ? -0.927 -5.198 3.844 1.00 87.56 84 TYR A O 1
ATOM 696 N N . HIS A 1 85 ? 0.625 -5.985 5.270 1.00 87.56 85 HIS A N 1
ATOM 697 C CA . HIS A 1 85 ? 1.769 -5.453 4.558 1.00 87.56 85 HIS A CA 1
ATOM 698 C C . HIS A 1 85 ? 2.694 -6.601 4.197 1.00 87.56 85 HIS A C 1
ATOM 700 O O . HIS A 1 85 ? 2.983 -7.456 5.032 1.00 87.56 85 HIS A O 1
ATOM 706 N N . TYR A 1 86 ? 3.178 -6.621 2.966 1.00 87.56 86 TYR A N 1
ATOM 707 C CA . TYR A 1 86 ? 4.188 -7.580 2.557 1.00 87.56 86 TYR A CA 1
ATOM 708 C C . TYR A 1 86 ? 5.152 -6.972 1.552 1.00 87.56 86 TYR A C 1
ATOM 710 O O . TYR A 1 86 ? 4.791 -6.084 0.777 1.00 87.56 86 TYR A O 1
ATOM 718 N N . ALA A 1 87 ? 6.379 -7.478 1.562 1.00 87.19 87 ALA A N 1
ATOM 719 C CA . ALA A 1 87 ? 7.357 -7.231 0.520 1.00 87.19 87 ALA A CA 1
ATOM 720 C C . ALA A 1 87 ? 7.513 -8.501 -0.315 1.00 87.19 87 ALA A C 1
ATOM 722 O O . ALA A 1 87 ? 7.637 -9.594 0.241 1.00 87.19 87 ALA A O 1
ATOM 723 N N . SER A 1 88 ? 7.510 -8.357 -1.633 1.00 88.50 88 SER A N 1
ATOM 724 C CA . SER A 1 88 ? 7.808 -9.429 -2.571 1.00 88.50 88 SER A CA 1
ATOM 725 C C . SER A 1 88 ? 9.006 -9.074 -3.437 1.00 88.50 88 SER A C 1
ATOM 727 O O . SER A 1 88 ? 9.302 -7.896 -3.667 1.00 88.50 88 SER A O 1
ATOM 729 N N . PHE A 1 89 ? 9.717 -10.102 -3.878 1.00 85.56 89 PHE A N 1
ATOM 730 C CA . PHE A 1 89 ? 10.845 -9.964 -4.782 1.00 85.56 89 PHE A CA 1
ATOM 731 C C . PHE A 1 89 ? 10.765 -11.033 -5.853 1.00 85.56 89 PHE A C 1
ATOM 733 O O . PHE A 1 89 ? 10.754 -12.225 -5.553 1.00 85.56 89 PHE A O 1
ATOM 740 N N . ASN A 1 90 ? 10.723 -10.579 -7.096 1.00 85.56 90 ASN A N 1
ATOM 741 C CA . ASN A 1 90 ? 10.684 -11.440 -8.258 1.00 85.56 90 ASN A CA 1
ATOM 742 C C . ASN A 1 90 ? 11.751 -10.959 -9.240 1.00 85.56 90 ASN A C 1
ATOM 744 O O . ASN A 1 90 ? 11.606 -9.883 -9.825 1.00 85.56 90 ASN A O 1
ATOM 748 N N . ASP A 1 91 ? 12.829 -11.737 -9.345 1.00 82.81 91 ASP A N 1
ATOM 749 C CA . ASP A 1 91 ? 14.034 -11.506 -10.145 1.00 82.81 91 ASP A CA 1
ATOM 750 C C . ASP A 1 91 ? 14.707 -10.145 -9.926 1.00 82.81 91 ASP A C 1
ATOM 752 O O . ASP A 1 91 ? 15.740 -10.034 -9.279 1.00 82.81 91 ASP A O 1
ATOM 756 N N . SER A 1 92 ? 14.140 -9.098 -10.512 1.00 86.38 92 SER A N 1
ATOM 757 C CA . SER A 1 92 ? 14.659 -7.726 -10.541 1.00 86.38 92 SER A CA 1
ATOM 758 C C . SER A 1 92 ? 13.653 -6.717 -9.998 1.00 86.38 92 SER A C 1
ATOM 760 O O . SER A 1 92 ? 13.926 -5.524 -9.940 1.00 86.38 92 SER A O 1
ATOM 762 N N . VAL A 1 93 ? 12.458 -7.165 -9.623 1.00 87.19 93 VAL A N 1
ATOM 763 C CA . VAL A 1 93 ? 11.372 -6.304 -9.168 1.00 87.19 93 VAL A CA 1
ATOM 764 C C . VAL A 1 93 ? 11.135 -6.552 -7.691 1.00 87.19 93 VAL A C 1
ATOM 766 O O . VAL A 1 93 ? 10.724 -7.637 -7.280 1.00 87.19 93 VAL A O 1
ATOM 769 N N . LYS A 1 94 ? 11.356 -5.515 -6.888 1.00 89.19 94 LYS A N 1
ATOM 770 C CA . LYS A 1 94 ? 10.936 -5.462 -5.490 1.00 89.19 94 LYS A CA 1
ATOM 771 C C . LYS A 1 94 ? 9.602 -4.743 -5.433 1.00 89.19 94 LYS A C 1
ATOM 773 O O . LYS A 1 94 ? 9.439 -3.671 -6.012 1.00 89.19 94 LYS A O 1
ATOM 778 N N . ALA A 1 95 ? 8.644 -5.307 -4.718 1.00 89.75 95 ALA A N 1
ATOM 779 C CA . ALA A 1 95 ? 7.380 -4.639 -4.477 1.00 89.75 95 ALA A CA 1
ATOM 780 C C . ALA A 1 95 ? 7.036 -4.658 -2.997 1.00 89.75 95 ALA A C 1
ATOM 782 O O . ALA A 1 95 ? 7.088 -5.696 -2.347 1.00 89.75 95 ALA A O 1
ATOM 783 N N . TYR A 1 96 ? 6.616 -3.516 -2.474 1.00 88.62 96 TYR A N 1
ATOM 784 C CA . TYR A 1 96 ? 5.987 -3.423 -1.168 1.00 88.62 96 TYR A CA 1
ATOM 785 C C . TYR A 1 96 ? 4.496 -3.178 -1.359 1.00 88.62 96 TYR A C 1
ATOM 787 O O . TYR A 1 96 ? 4.104 -2.259 -2.076 1.00 88.62 96 TYR A O 1
ATOM 795 N N . THR A 1 97 ? 3.655 -3.997 -0.735 1.00 90.19 97 THR A N 1
ATOM 796 C CA . THR A 1 97 ? 2.198 -3.905 -0.860 1.00 90.19 97 THR A CA 1
ATOM 797 C C . THR A 1 97 ? 1.561 -3.775 0.513 1.00 90.19 97 THR A C 1
ATOM 799 O O . THR A 1 97 ? 1.805 -4.601 1.387 1.00 90.19 97 THR A O 1
ATOM 802 N N . ALA A 1 98 ? 0.699 -2.775 0.684 1.00 89.25 98 ALA A N 1
ATOM 803 C CA . ALA A 1 98 ? -0.089 -2.551 1.888 1.00 89.25 98 ALA A CA 1
ATOM 804 C C . ALA A 1 98 ? -1.585 -2.577 1.563 1.00 89.25 98 ALA A C 1
ATOM 806 O O . ALA A 1 98 ? -2.048 -1.893 0.650 1.00 89.25 98 ALA A O 1
ATOM 807 N N . HIS A 1 99 ? -2.344 -3.365 2.318 1.00 90.94 99 HIS A N 1
ATOM 808 C CA . HIS A 1 99 ? -3.789 -3.487 2.196 1.00 90.94 99 HIS A CA 1
ATOM 809 C C . HIS A 1 99 ? -4.483 -2.841 3.385 1.00 90.94 99 HIS A C 1
ATOM 811 O O . HIS A 1 99 ? -4.186 -3.142 4.544 1.00 90.94 99 HIS A O 1
ATOM 817 N N . PHE A 1 100 ? -5.484 -2.029 3.069 1.00 89.19 100 PHE A N 1
ATOM 818 C CA . PHE A 1 100 ? -6.232 -1.229 4.018 1.00 89.19 100 PHE A CA 1
ATOM 819 C C . PHE A 1 100 ? -7.727 -1.534 3.935 1.00 89.19 100 PHE A C 1
ATOM 821 O O . PHE A 1 100 ? -8.285 -1.748 2.853 1.00 89.19 100 PHE A O 1
ATOM 828 N N . ILE A 1 101 ? -8.385 -1.504 5.092 1.00 91.44 101 ILE A N 1
ATOM 829 C CA . ILE A 1 101 ? -9.843 -1.438 5.185 1.00 91.44 101 ILE A CA 1
ATOM 830 C C . ILE A 1 101 ? -10.229 0.025 5.351 1.00 91.44 101 ILE A C 1
ATOM 832 O O . ILE A 1 101 ? -9.650 0.722 6.176 1.00 91.44 101 ILE A O 1
ATOM 836 N N . LEU A 1 102 ? -11.206 0.481 4.582 1.00 91.81 102 LEU A N 1
ATOM 837 C CA . LEU A 1 102 ? -11.720 1.843 4.634 1.00 91.81 102 LEU A CA 1
ATOM 838 C C . LEU A 1 102 ? -13.007 1.875 5.459 1.00 91.81 102 LEU A C 1
ATOM 840 O O . LEU A 1 102 ? -13.861 0.996 5.311 1.00 91.81 102 LEU A O 1
ATOM 844 N N . ASP A 1 103 ? -13.153 2.888 6.307 1.00 91.75 103 ASP A N 1
ATOM 845 C CA . ASP A 1 103 ? -14.407 3.209 6.997 1.00 91.75 103 ASP A CA 1
ATOM 846 C C . ASP A 1 103 ? -15.159 4.363 6.319 1.00 91.75 103 ASP A C 1
ATOM 848 O O . ASP A 1 103 ? -16.381 4.450 6.430 1.00 91.75 103 ASP A O 1
ATOM 852 N N . ASN A 1 104 ? -14.445 5.208 5.570 1.00 92.56 104 ASN A N 1
ATOM 853 C CA . ASN A 1 104 ? -15.001 6.322 4.824 1.00 92.56 104 ASN A CA 1
ATOM 854 C C . ASN A 1 104 ? -14.266 6.488 3.486 1.00 92.56 104 ASN A C 1
ATOM 856 O O . ASN A 1 104 ? -13.130 6.965 3.419 1.00 92.56 104 ASN A O 1
ATOM 860 N N . LYS A 1 105 ? -14.935 6.087 2.405 1.00 91.31 105 LYS A N 1
ATOM 861 C CA . LYS A 1 105 ? -14.371 6.115 1.055 1.00 91.31 105 LYS A CA 1
ATOM 862 C C . LYS A 1 105 ? -14.152 7.545 0.563 1.00 91.31 105 LYS A C 1
ATOM 864 O O . LYS A 1 105 ? -13.157 7.801 -0.105 1.00 91.31 105 LYS A O 1
ATOM 869 N N . GLU A 1 106 ? -15.062 8.459 0.871 1.00 91.62 106 GLU A N 1
ATOM 870 C CA . GLU A 1 106 ? -15.023 9.850 0.423 1.00 91.62 106 GLU A CA 1
ATOM 871 C C . GLU A 1 106 ? -13.808 10.569 1.023 1.00 91.62 106 GLU A C 1
ATOM 873 O O . GLU A 1 106 ? -13.004 11.135 0.288 1.00 91.62 106 GLU A O 1
ATOM 878 N N . LYS A 1 107 ? -13.583 10.419 2.334 1.00 90.69 107 LYS A N 1
ATOM 879 C CA . LYS A 1 107 ? -12.374 10.910 3.015 1.00 90.69 107 LYS A CA 1
ATOM 880 C C . LYS A 1 107 ? -11.106 10.267 2.475 1.00 90.69 107 LYS A C 1
ATOM 882 O O . LYS A 1 107 ? -10.101 10.949 2.310 1.00 90.69 107 LYS A O 1
ATOM 887 N N . PHE A 1 108 ? -11.143 8.969 2.172 1.00 90.94 108 PHE A N 1
ATOM 888 C CA . PHE A 1 108 ? -10.004 8.308 1.540 1.00 90.94 108 PHE A CA 1
ATOM 889 C C . PHE A 1 108 ? -9.692 8.916 0.172 1.00 90.94 108 PHE A C 1
ATOM 891 O O . PHE A 1 108 ? -8.533 9.158 -0.147 1.00 90.94 108 PHE A O 1
ATOM 898 N N . GLN A 1 109 ? -10.709 9.239 -0.624 1.00 90.50 109 GLN A N 1
ATOM 899 C CA . GLN A 1 109 ? -10.515 9.914 -1.904 1.00 90.50 109 GLN A CA 1
ATOM 900 C C . GLN A 1 109 ? -9.984 11.341 -1.742 1.00 90.50 109 GLN A C 1
ATOM 902 O O . GLN A 1 109 ? -9.100 11.729 -2.502 1.00 90.50 109 GLN A O 1
ATOM 907 N N . GLU A 1 110 ? -10.466 12.108 -0.763 1.00 89.00 110 GLU A N 1
ATOM 908 C CA . GLU A 1 110 ? -9.909 13.424 -0.417 1.00 89.00 110 GLU A CA 1
ATOM 909 C C . GLU A 1 110 ? -8.429 13.316 -0.037 1.00 89.00 110 GLU A C 1
ATOM 911 O O . GLU A 1 110 ? -7.596 14.055 -0.566 1.00 89.00 110 GLU A O 1
ATOM 916 N N . PHE A 1 111 ? -8.090 12.338 0.804 1.00 86.12 111 PHE A N 1
ATOM 917 C CA . PHE A 1 111 ? -6.716 12.038 1.184 1.00 86.12 111 PHE A CA 1
ATOM 918 C C . PHE A 1 111 ? -5.856 11.706 -0.042 1.00 86.12 111 PHE A C 1
ATOM 920 O O . PHE A 1 111 ? -4.844 12.367 -0.265 1.00 86.12 111 PHE A O 1
ATOM 927 N N . ILE A 1 112 ? -6.276 10.771 -0.899 1.00 87.88 112 ILE A N 1
ATOM 928 C CA . ILE A 1 112 ? -5.544 10.425 -2.127 1.00 87.88 112 ILE A CA 1
ATOM 929 C C . ILE A 1 112 ? -5.391 11.634 -3.060 1.00 87.88 112 ILE A C 1
ATOM 931 O O . ILE A 1 112 ? -4.311 11.867 -3.603 1.00 87.88 112 ILE A O 1
ATOM 935 N N . ASN A 1 113 ? -6.439 12.443 -3.217 1.00 86.56 113 ASN A N 1
ATOM 936 C CA . ASN A 1 113 ? -6.400 13.635 -4.061 1.00 86.56 113 ASN A CA 1
ATOM 937 C C . ASN A 1 113 ? -5.429 14.704 -3.547 1.00 86.56 113 ASN A C 1
ATOM 939 O O . ASN A 1 113 ? -4.936 15.497 -4.344 1.00 86.56 113 ASN A O 1
ATOM 943 N N . SER A 1 114 ? -5.156 14.723 -2.245 1.00 83.06 114 SER A N 1
ATOM 944 C CA . SER A 1 114 ? -4.215 15.666 -1.644 1.00 83.06 114 SER A CA 1
ATOM 945 C C . SER A 1 114 ? -2.746 15.272 -1.785 1.00 83.06 114 SER A C 1
ATOM 947 O O . SER A 1 114 ? -1.883 16.142 -1.715 1.00 83.06 114 SER A O 1
ATOM 949 N N . ILE A 1 115 ? -2.459 13.977 -1.952 1.00 79.94 115 ILE A N 1
ATOM 950 C CA . ILE A 1 115 ? -1.087 13.455 -2.018 1.00 79.94 115 ILE A CA 1
ATOM 951 C C . ILE A 1 115 ? -0.642 13.139 -3.447 1.00 79.94 115 ILE A C 1
ATOM 953 O O . ILE A 1 115 ? 0.557 13.097 -3.708 1.00 79.94 115 ILE A O 1
ATOM 957 N N . LYS A 1 116 ? -1.580 12.920 -4.378 1.00 82.44 116 LYS A N 1
ATOM 958 C CA . LYS A 1 116 ? -1.253 12.687 -5.789 1.00 82.44 116 LYS A CA 1
ATOM 959 C C . LYS A 1 116 ? -0.659 13.940 -6.443 1.00 82.44 116 LYS A C 1
ATOM 961 O O . LYS A 1 116 ? -1.004 15.067 -6.081 1.00 82.44 116 LYS A O 1
ATOM 966 N N . LYS A 1 117 ? 0.187 13.754 -7.464 1.00 78.56 117 LYS A N 1
ATOM 967 C CA . LYS A 1 117 ? 0.710 14.867 -8.276 1.00 78.56 117 LYS A CA 1
ATOM 968 C C . LYS A 1 117 ? -0.448 15.657 -8.913 1.00 78.56 117 LYS A C 1
ATOM 970 O O . LYS A 1 117 ? -1.433 15.079 -9.384 1.00 78.56 117 LYS A O 1
ATOM 975 N N . LYS A 1 118 ? -0.329 16.993 -8.936 1.00 77.06 118 LYS A N 1
ATOM 976 C CA . LYS A 1 118 ? -1.324 17.889 -9.557 1.00 77.06 118 LYS A CA 1
ATOM 977 C C . LYS A 1 118 ? -1.523 17.503 -11.029 1.00 77.06 118 LYS A C 1
ATOM 979 O O . LYS A 1 118 ? -0.552 17.254 -11.735 1.00 77.06 118 LYS A O 1
ATOM 984 N N . GLY A 1 119 ? -2.777 17.459 -11.478 1.00 73.94 119 GLY A N 1
ATOM 985 C CA . GLY A 1 119 ? -3.140 17.101 -12.856 1.00 73.94 119 GLY A CA 1
ATOM 986 C C . GLY A 1 119 ? -3.360 15.606 -13.116 1.00 73.94 119 GLY A C 1
ATOM 987 O O . GLY A 1 119 ? -3.823 15.259 -14.196 1.00 73.94 119 GLY A O 1
ATOM 988 N N . LEU A 1 120 ? -3.096 14.718 -12.147 1.00 79.50 120 LEU A N 1
ATOM 989 C CA . LEU A 1 120 ? -3.436 13.300 -12.287 1.00 79.50 120 LEU A CA 1
ATOM 990 C C . LEU A 1 120 ? -4.911 13.046 -11.957 1.00 79.50 120 LEU A C 1
ATOM 992 O O . LEU A 1 120 ? -5.384 13.333 -10.852 1.00 79.50 120 LEU A O 1
ATOM 996 N N . GLU A 1 121 ? -5.641 12.461 -12.902 1.00 82.38 121 GLU A N 1
ATOM 997 C CA . GLU A 1 121 ? -7.022 12.024 -12.705 1.00 82.38 121 GLU A CA 1
ATOM 998 C C . GLU A 1 121 ? -7.100 10.592 -12.171 1.00 82.38 121 GLU A C 1
ATOM 1000 O O . GLU A 1 121 ? -6.227 9.752 -12.400 1.00 82.38 121 GLU A O 1
ATOM 1005 N N . ASN A 1 122 ? -8.176 10.307 -11.438 1.00 85.19 122 ASN A N 1
ATOM 1006 C CA . ASN A 1 122 ? -8.421 8.964 -10.932 1.00 85.19 122 ASN A CA 1
ATOM 1007 C C . ASN A 1 122 ? -8.934 8.102 -12.090 1.00 85.19 122 ASN A C 1
ATOM 1009 O O . ASN A 1 122 ? -10.013 8.348 -12.624 1.00 85.19 122 ASN A O 1
ATOM 1013 N N . SER A 1 123 ? -8.179 7.070 -12.447 1.00 89.25 123 SER A N 1
ATOM 1014 C CA . SER A 1 123 ? -8.563 6.117 -13.483 1.00 89.25 123 SER A CA 1
ATOM 1015 C C . SER A 1 123 ? -9.480 5.032 -12.920 1.00 89.25 123 SER A C 1
ATOM 1017 O O . SER A 1 123 ? -9.501 4.757 -11.715 1.00 89.25 123 SER A O 1
ATOM 1019 N N . ARG A 1 124 ? -10.257 4.388 -13.796 1.00 89.25 124 ARG A N 1
ATOM 1020 C CA . ARG A 1 124 ? -11.161 3.295 -13.424 1.00 89.25 124 ARG A CA 1
ATOM 1021 C C . ARG A 1 124 ? -10.962 2.100 -14.342 1.00 89.25 124 ARG A C 1
ATOM 1023 O O . ARG A 1 124 ? -10.996 2.240 -15.558 1.00 89.25 124 ARG A O 1
ATOM 1030 N N . LYS A 1 125 ? -10.804 0.916 -13.752 1.00 89.25 125 LYS A N 1
ATOM 1031 C CA . LYS A 1 125 ? -10.765 -0.362 -14.468 1.00 89.25 125 LYS A CA 1
ATOM 1032 C C . LYS A 1 125 ? -11.662 -1.359 -13.749 1.00 89.25 125 LYS A C 1
ATOM 1034 O O . LYS A 1 125 ? -11.420 -1.699 -12.590 1.00 89.25 125 LYS A O 1
ATOM 1039 N N . ASN A 1 126 ? -12.692 -1.840 -14.440 1.00 90.69 126 ASN A N 1
ATOM 1040 C CA . ASN A 1 126 ? -13.728 -2.699 -13.864 1.00 90.69 126 ASN A CA 1
ATOM 1041 C C . ASN A 1 126 ? -14.308 -2.068 -12.578 1.00 90.69 126 ASN A C 1
ATOM 1043 O O . ASN A 1 126 ? -14.755 -0.921 -12.580 1.00 90.69 126 ASN A O 1
ATOM 1047 N N . ASN A 1 127 ? -14.241 -2.797 -11.463 1.00 89.31 127 ASN A N 1
ATOM 1048 C CA . ASN A 1 127 ? -14.751 -2.365 -10.163 1.00 89.31 127 ASN A CA 1
ATOM 1049 C C . ASN A 1 127 ? -13.724 -1.581 -9.327 1.00 89.31 127 ASN A C 1
ATOM 1051 O O . ASN A 1 127 ? -14.012 -1.238 -8.183 1.00 89.31 127 ASN A O 1
ATOM 1055 N N . TYR A 1 128 ? -12.539 -1.295 -9.871 1.00 89.50 128 TYR A N 1
ATOM 1056 C CA . TYR A 1 128 ? -11.459 -0.623 -9.156 1.00 89.50 128 TYR A CA 1
ATOM 1057 C C . TYR A 1 128 ? -11.245 0.793 -9.679 1.00 89.50 128 TYR A C 1
ATOM 1059 O O . TYR A 1 128 ? -11.236 1.041 -10.887 1.00 89.50 128 TYR A O 1
ATOM 1067 N N . SER A 1 129 ? -11.035 1.716 -8.750 1.00 93.31 129 SER A N 1
ATOM 1068 C CA . SER A 1 129 ? -10.460 3.031 -9.015 1.00 93.31 129 SER A CA 1
ATOM 1069 C C . SER A 1 129 ? -8.983 3.001 -8.647 1.00 93.31 129 SER A C 1
ATOM 1071 O O . SER A 1 129 ? -8.613 2.313 -7.698 1.00 93.31 129 SER A O 1
ATOM 1073 N N . TYR A 1 130 ? -8.140 3.708 -9.389 1.00 93.31 130 TYR A N 1
ATOM 1074 C CA . TYR A 1 130 ? -6.708 3.761 -9.117 1.00 93.31 130 TYR A CA 1
ATOM 1075 C C . TYR A 1 130 ? -6.090 5.081 -9.566 1.00 93.31 130 TYR A C 1
ATOM 1077 O O . TYR A 1 130 ? -6.623 5.775 -10.434 1.00 93.31 130 TYR A O 1
ATOM 1085 N N . VAL A 1 131 ? -4.956 5.424 -8.967 1.00 91.81 131 VAL A N 1
ATOM 1086 C CA . VAL A 1 131 ? -4.138 6.573 -9.354 1.00 91.81 131 VAL A CA 1
ATOM 1087 C C . VAL A 1 131 ? -2.679 6.313 -8.983 1.00 91.81 131 VAL A C 1
ATOM 1089 O O . VAL A 1 131 ? -2.390 5.635 -7.992 1.00 91.81 131 VAL A O 1
ATOM 1092 N N . SER A 1 132 ? -1.762 6.845 -9.783 1.00 88.31 132 SER A N 1
ATOM 1093 C CA . SER A 1 132 ? -0.344 6.900 -9.433 1.00 88.31 132 SER A CA 1
ATOM 1094 C C . SER A 1 132 ? -0.110 8.083 -8.499 1.00 88.31 132 SER A C 1
ATOM 1096 O O . SER A 1 132 ? -0.502 9.210 -8.800 1.00 88.31 132 SER A O 1
ATOM 1098 N N . LEU A 1 133 ? 0.496 7.828 -7.347 1.00 83.69 133 LEU A N 1
ATOM 1099 C CA . LEU A 1 133 ? 0.935 8.879 -6.430 1.00 83.69 133 LEU A CA 1
ATOM 1100 C C . LEU A 1 133 ? 2.302 9.419 -6.856 1.00 83.69 133 LEU A C 1
ATOM 1102 O O . LEU A 1 133 ? 2.546 10.621 -6.772 1.00 83.69 133 LEU A O 1
ATOM 1106 N N . ASP A 1 134 ? 3.146 8.527 -7.369 1.00 81.19 134 ASP A N 1
ATOM 1107 C CA . ASP A 1 134 ? 4.450 8.809 -7.957 1.00 81.19 134 ASP A CA 1
ATOM 1108 C C . ASP A 1 134 ? 4.738 7.798 -9.082 1.00 81.19 134 ASP A C 1
ATOM 1110 O O . ASP A 1 134 ? 3.887 6.966 -9.402 1.00 81.19 134 ASP A O 1
ATOM 1114 N N . ASP A 1 135 ? 5.922 7.869 -9.683 1.00 82.56 135 ASP A N 1
ATOM 1115 C CA . ASP A 1 135 ? 6.341 7.007 -10.793 1.00 82.56 135 ASP A CA 1
ATOM 1116 C C . ASP A 1 135 ? 6.421 5.527 -10.366 1.00 82.56 135 ASP A C 1
ATOM 1118 O O . ASP A 1 135 ? 6.158 4.627 -11.163 1.00 82.56 135 ASP A O 1
ATOM 1122 N N . ASP A 1 136 ? 6.725 5.281 -9.090 1.00 85.94 136 ASP A N 1
ATOM 1123 C CA . ASP A 1 136 ? 6.898 3.969 -8.466 1.00 85.94 136 ASP A CA 1
ATOM 1124 C C . ASP A 1 136 ? 5.833 3.631 -7.407 1.00 85.94 136 ASP A C 1
ATOM 1126 O O . ASP A 1 136 ? 5.828 2.518 -6.875 1.00 85.94 136 ASP A O 1
ATOM 1130 N N . ILE A 1 137 ? 4.908 4.552 -7.105 1.00 88.06 137 ILE A N 1
ATOM 1131 C CA . ILE A 1 137 ? 3.898 4.397 -6.047 1.00 88.06 137 ILE A CA 1
ATOM 1132 C C . ILE A 1 137 ? 2.491 4.490 -6.631 1.00 88.06 137 ILE A C 1
ATOM 1134 O O . ILE A 1 137 ? 2.073 5.515 -7.169 1.00 88.06 137 ILE A O 1
ATOM 1138 N N . PHE A 1 138 ? 1.707 3.438 -6.419 1.00 89.75 138 PHE A N 1
ATOM 1139 C CA . PHE A 1 138 ? 0.360 3.285 -6.954 1.00 89.75 138 PHE A CA 1
ATOM 1140 C C . PHE A 1 138 ? -0.630 2.994 -5.839 1.00 89.75 138 PHE A C 1
ATOM 1142 O O . PHE A 1 138 ? -0.342 2.232 -4.915 1.00 89.75 138 PHE A O 1
ATOM 1149 N N . VAL A 1 139 ? -1.837 3.538 -5.956 1.00 92.19 139 VAL A N 1
ATOM 1150 C CA . VAL A 1 139 ? -2.944 3.207 -5.061 1.00 92.19 139 VAL A CA 1
ATOM 1151 C C . VAL A 1 139 ? -4.173 2.809 -5.866 1.00 92.19 139 VAL A C 1
ATOM 1153 O O . VAL A 1 139 ? -4.516 3.442 -6.863 1.00 92.19 139 VAL A O 1
ATOM 1156 N N . ALA A 1 140 ? -4.845 1.751 -5.426 1.00 93.94 140 ALA A N 1
ATOM 1157 C CA . ALA A 1 140 ? -6.089 1.263 -5.999 1.00 93.94 140 ALA A CA 1
ATOM 1158 C C . ALA A 1 140 ? -7.103 0.965 -4.893 1.00 93.94 140 ALA A C 1
ATOM 1160 O O . ALA A 1 140 ? -6.737 0.529 -3.806 1.00 93.94 140 ALA A O 1
ATOM 1161 N N . TRP A 1 141 ? -8.390 1.179 -5.148 1.00 94.75 141 TRP A N 1
ATOM 1162 C CA . TRP A 1 141 ? -9.446 0.921 -4.175 1.00 94.75 141 TRP A CA 1
ATOM 1163 C C . TRP A 1 141 ? -10.749 0.468 -4.830 1.00 94.75 141 TRP A C 1
ATOM 1165 O O . TRP A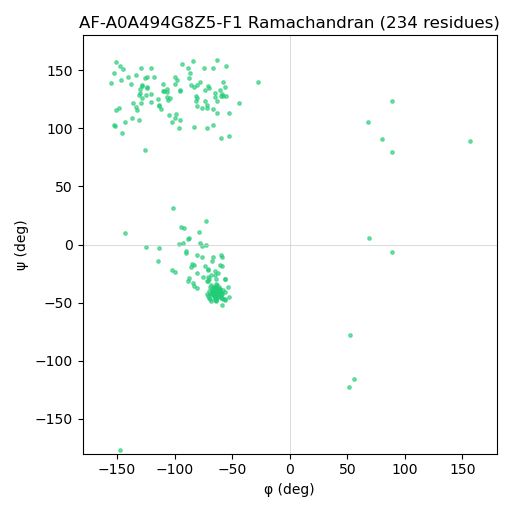 1 141 ? -11.050 0.780 -5.983 1.00 94.75 141 TRP A O 1
ATOM 1175 N N . ASN A 1 142 ? -11.534 -0.283 -4.062 1.00 92.62 142 ASN A N 1
ATOM 1176 C CA . ASN A 1 142 ? -12.870 -0.741 -4.414 1.00 92.62 142 ASN A CA 1
ATOM 1177 C C . ASN A 1 142 ? -13.712 -0.842 -3.136 1.00 92.62 142 ASN A C 1
ATOM 1179 O O . ASN A 1 142 ? -13.393 -1.614 -2.229 1.00 92.62 142 ASN A O 1
ATOM 1183 N N . GLY A 1 143 ? -14.787 -0.052 -3.068 1.00 89.50 143 GLY A N 1
ATOM 1184 C CA . GLY A 1 143 ? -15.676 -0.015 -1.909 1.00 89.50 143 GLY A CA 1
ATOM 1185 C C . GLY A 1 143 ? -14.915 0.306 -0.622 1.00 89.50 143 GLY A C 1
ATOM 1186 O O . GLY A 1 143 ? -14.356 1.391 -0.492 1.00 89.50 143 GLY A O 1
ATOM 1187 N N . SER A 1 144 ? -14.889 -0.653 0.305 1.00 92.38 144 SER A N 1
ATOM 1188 C CA . SER A 1 144 ? -14.253 -0.550 1.624 1.00 92.38 144 SER A CA 1
ATOM 1189 C C . SER A 1 144 ? -12.819 -1.090 1.683 1.00 92.38 144 SER A C 1
ATOM 1191 O O . SER A 1 144 ? -12.304 -1.352 2.768 1.00 92.38 144 SER A O 1
ATOM 1193 N N . ARG A 1 145 ? -12.163 -1.315 0.540 1.00 92.31 145 ARG A N 1
ATOM 1194 C CA . ARG A 1 145 ? -10.793 -1.844 0.486 1.00 92.31 145 ARG A CA 1
ATOM 1195 C C . ARG A 1 145 ? -9.909 -0.969 -0.382 1.00 92.31 145 ARG A C 1
ATOM 1197 O O . ARG A 1 145 ? -10.311 -0.597 -1.484 1.00 92.31 145 ARG A O 1
ATOM 1204 N N . ALA A 1 146 ? -8.695 -0.717 0.086 1.00 93.31 146 ALA A N 1
ATOM 1205 C CA . ALA A 1 146 ? -7.643 -0.074 -0.685 1.00 93.31 146 ALA A CA 1
ATOM 1206 C C . ALA A 1 146 ? -6.351 -0.888 -0.629 1.00 93.31 146 ALA A C 1
ATOM 1208 O O . ALA A 1 146 ? -6.090 -1.609 0.334 1.00 93.31 146 ALA A O 1
ATOM 1209 N N . VAL A 1 147 ? -5.551 -0.763 -1.678 1.00 92.00 147 VAL A N 1
ATOM 1210 C CA . VAL A 1 147 ? -4.225 -1.351 -1.811 1.00 92.00 147 VAL A CA 1
ATOM 1211 C C . VAL A 1 147 ? -3.286 -0.261 -2.279 1.00 92.00 147 VAL A C 1
ATOM 1213 O O . VAL A 1 147 ? -3.563 0.412 -3.270 1.00 92.00 147 VAL A O 1
ATOM 1216 N N . LEU A 1 148 ? -2.176 -0.107 -1.576 1.00 90.50 148 LEU A N 1
ATOM 1217 C CA . LEU A 1 148 ? -1.058 0.707 -2.011 1.00 90.50 148 LEU A CA 1
ATOM 1218 C C . LEU A 1 148 ? 0.096 -0.217 -2.366 1.00 90.50 148 LEU A C 1
ATOM 1220 O O . LEU A 1 148 ? 0.415 -1.136 -1.612 1.00 90.50 148 LEU A O 1
ATOM 1224 N N . LYS A 1 149 ? 0.702 0.020 -3.523 1.00 90.25 149 LYS A N 1
ATOM 1225 C CA . LYS A 1 149 ? 1.835 -0.744 -4.018 1.00 90.25 149 LYS A CA 1
ATOM 1226 C C . LYS A 1 149 ? 2.965 0.198 -4.408 1.00 90.25 149 LYS A C 1
ATOM 1228 O O . LYS A 1 149 ? 2.757 1.102 -5.208 1.00 90.25 149 LYS A O 1
ATOM 1233 N N . MET A 1 150 ? 4.140 -0.038 -3.848 1.00 89.19 150 MET A N 1
ATOM 1234 C CA . MET A 1 150 ? 5.391 0.593 -4.251 1.00 89.19 150 MET A CA 1
ATOM 1235 C C . MET A 1 150 ? 6.222 -0.446 -4.996 1.00 89.19 150 MET A C 1
ATOM 1237 O O . MET A 1 150 ? 6.328 -1.579 -4.525 1.00 89.19 150 MET A O 1
ATOM 1241 N N . ILE A 1 151 ? 6.758 -0.100 -6.160 1.00 88.56 151 ILE A N 1
ATOM 1242 C CA . ILE A 1 151 ? 7.478 -1.028 -7.034 1.00 88.56 151 ILE A CA 1
ATOM 1243 C C . ILE A 1 151 ? 8.817 -0.409 -7.397 1.00 88.56 151 ILE A C 1
ATOM 1245 O O . ILE A 1 151 ? 8.853 0.645 -8.016 1.00 88.56 151 ILE A O 1
ATOM 1249 N N . SER A 1 152 ? 9.912 -1.087 -7.080 1.00 86.44 152 SER A N 1
ATOM 1250 C CA . SER A 1 152 ? 11.239 -0.699 -7.535 1.00 86.44 152 SER A CA 1
ATOM 1251 C C . SER A 1 152 ? 11.851 -1.788 -8.403 1.00 86.44 152 SER A C 1
ATOM 1253 O O . SER A 1 152 ? 11.642 -2.985 -8.195 1.00 86.44 152 SER A O 1
ATOM 1255 N N . TYR A 1 153 ? 12.600 -1.347 -9.406 1.00 86.12 153 TYR A N 1
ATOM 1256 C CA . TYR A 1 153 ? 13.385 -2.216 -10.265 1.00 86.12 153 TYR A CA 1
ATOM 1257 C C . TYR A 1 153 ? 14.854 -2.111 -9.868 1.00 86.12 153 TYR A C 1
ATOM 1259 O O . TYR A 1 153 ? 15.423 -1.020 -9.819 1.00 86.12 153 TYR A O 1
ATOM 1267 N N . GLU A 1 154 ? 15.469 -3.251 -9.602 1.00 79.00 154 GLU A N 1
ATOM 1268 C CA . GLU A 1 154 ? 16.899 -3.396 -9.409 1.00 79.00 154 GLU A CA 1
ATOM 1269 C C . GLU A 1 154 ? 17.450 -4.237 -10.551 1.00 79.00 154 GLU A C 1
ATOM 1271 O O . GLU A 1 154 ? 17.052 -5.381 -10.743 1.00 79.00 154 GLU A O 1
ATOM 1276 N N . LYS A 1 155 ? 18.366 -3.660 -11.331 1.00 75.50 155 LYS A N 1
ATOM 1277 C CA . LYS A 1 155 ? 18.978 -4.357 -12.462 1.00 75.50 155 LYS A CA 1
ATOM 1278 C C . LYS A 1 155 ? 19.690 -5.622 -11.943 1.00 75.50 155 LYS A C 1
ATOM 1280 O O . LYS A 1 155 ? 20.522 -5.483 -11.046 1.00 75.50 155 LYS A O 1
ATOM 1285 N N . PRO A 1 156 ? 19.428 -6.815 -12.511 1.00 62.16 156 PRO A N 1
ATOM 1286 C CA . PRO A 1 156 ? 19.831 -8.091 -11.906 1.00 62.16 156 PRO A CA 1
ATOM 1287 C C . PRO A 1 156 ? 21.348 -8.314 -11.853 1.00 62.16 156 PRO A C 1
ATOM 1289 O O . PRO A 1 156 ? 21.813 -9.188 -11.135 1.00 62.16 156 PRO A O 1
ATOM 1292 N N . TYR A 1 157 ? 22.134 -7.482 -12.534 1.00 61.38 157 TYR A N 1
ATOM 1293 C CA . TYR A 1 157 ? 23.585 -7.454 -12.429 1.00 61.38 157 TYR A CA 1
ATOM 1294 C C . TYR A 1 157 ? 24.036 -6.000 -12.598 1.00 61.38 157 TYR A C 1
ATOM 1296 O O . TYR A 1 157 ? 24.151 -5.491 -13.714 1.00 61.38 157 TYR A O 1
ATOM 1304 N N . LYS A 1 158 ? 24.255 -5.285 -11.491 1.00 50.34 158 LYS A N 1
ATOM 1305 C CA . LYS A 1 158 ? 25.298 -4.255 -11.509 1.00 50.34 158 LYS A CA 1
ATOM 1306 C C . LYS A 1 158 ? 26.612 -5.018 -11.487 1.00 50.34 158 LYS A C 1
ATOM 1308 O O . LYS A 1 158 ? 26.797 -5.851 -10.601 1.00 50.34 158 LYS A O 1
ATOM 1313 N N . ASN A 1 159 ? 27.475 -4.781 -12.469 1.00 49.28 159 ASN A N 1
ATOM 1314 C CA . ASN A 1 159 ? 28.832 -5.306 -12.494 1.00 49.28 159 ASN A CA 1
ATOM 1315 C C . ASN A 1 159 ? 29.524 -4.932 -11.176 1.00 49.28 159 ASN A C 1
ATOM 1317 O O . ASN A 1 159 ? 30.111 -3.863 -11.062 1.00 49.28 159 ASN A O 1
ATOM 1321 N N . LYS A 1 160 ? 29.494 -5.819 -10.173 1.00 47.38 160 LYS A N 1
ATOM 1322 C CA . LYS A 1 160 ? 30.280 -5.661 -8.937 1.00 47.38 160 LYS A CA 1
ATOM 1323 C C . LYS A 1 160 ? 31.789 -5.595 -9.219 1.00 47.38 160 LYS A C 1
ATOM 1325 O O . LYS A 1 160 ? 32.561 -5.279 -8.331 1.00 47.38 160 LYS A O 1
ATOM 1330 N N . TRP A 1 161 ? 32.187 -5.874 -10.458 1.00 46.00 161 TRP A N 1
ATOM 1331 C CA . TRP A 1 161 ? 33.548 -5.814 -10.970 1.00 46.00 161 TRP A CA 1
ATOM 1332 C C . TRP A 1 161 ? 33.945 -4.408 -11.458 1.00 46.00 161 TRP A C 1
ATOM 1334 O O . TRP A 1 161 ? 35.133 -4.124 -11.536 1.00 46.00 161 TRP A O 1
ATOM 1344 N N . GLU A 1 162 ? 32.988 -3.513 -11.747 1.00 47.94 162 GLU A N 1
ATOM 1345 C CA . GLU A 1 162 ? 33.287 -2.109 -12.087 1.00 47.94 162 GLU A CA 1
ATOM 1346 C C . GLU A 1 162 ? 33.463 -1.242 -10.828 1.00 47.94 162 GLU A C 1
ATOM 1348 O O . GLU A 1 162 ? 34.318 -0.360 -10.822 1.00 47.94 162 GLU A O 1
ATOM 1353 N N . ASP A 1 163 ? 32.738 -1.530 -9.740 1.00 43.50 163 ASP A N 1
ATOM 1354 C CA . ASP A 1 163 ? 32.849 -0.763 -8.485 1.00 43.50 163 ASP A CA 1
ATOM 1355 C C . ASP A 1 163 ? 34.136 -1.086 -7.690 1.00 43.50 163 ASP A C 1
ATOM 1357 O O . ASP A 1 163 ? 34.683 -0.203 -7.031 1.00 43.50 163 ASP A O 1
ATOM 1361 N N . ILE A 1 164 ? 34.700 -2.299 -7.817 1.00 43.56 164 ILE A N 1
ATOM 1362 C CA . ILE A 1 164 ? 35.985 -2.657 -7.173 1.00 43.56 164 ILE A CA 1
ATOM 1363 C C . ILE A 1 164 ? 37.168 -1.896 -7.803 1.00 43.56 164 ILE A C 1
ATOM 1365 O O . ILE A 1 164 ? 38.161 -1.628 -7.132 1.00 43.56 164 ILE A O 1
ATOM 1369 N N . ALA A 1 165 ? 37.067 -1.481 -9.071 1.00 40.59 165 ALA A N 1
ATOM 1370 C CA . ALA A 1 165 ? 38.135 -0.739 -9.747 1.00 40.59 165 ALA A CA 1
ATOM 1371 C C . ALA A 1 165 ? 38.167 0.765 -9.402 1.00 40.59 165 ALA A C 1
ATOM 1373 O O . ALA A 1 165 ? 39.115 1.453 -9.782 1.00 40.59 165 ALA A O 1
ATOM 1374 N N . VAL A 1 166 ? 37.153 1.290 -8.700 1.00 42.72 166 VAL A N 1
ATOM 1375 C CA . VAL A 1 166 ? 37.033 2.726 -8.374 1.00 42.72 166 VAL A CA 1
ATOM 1376 C C . VAL A 1 166 ? 37.150 2.999 -6.864 1.00 42.72 166 VAL A C 1
ATOM 1378 O O . VAL A 1 166 ? 37.405 4.136 -6.465 1.00 42.72 166 VAL A O 1
ATOM 1381 N N . GLU A 1 167 ? 37.048 1.976 -6.009 1.00 38.62 167 GLU A N 1
ATOM 1382 C CA . GLU A 1 167 ? 37.153 2.142 -4.549 1.00 38.62 167 GLU A CA 1
ATOM 1383 C C . GLU A 1 167 ? 38.577 2.412 -4.029 1.00 38.62 167 GLU A C 1
ATOM 1385 O O . GLU A 1 167 ? 38.717 3.003 -2.960 1.00 38.62 167 GLU A O 1
ATOM 1390 N N . ASP A 1 168 ? 39.637 2.114 -4.789 1.00 34.12 168 ASP A N 1
ATOM 1391 C CA . ASP A 1 168 ? 41.025 2.352 -4.341 1.00 34.12 168 ASP A CA 1
ATOM 1392 C C . ASP A 1 168 ? 41.477 3.827 -4.469 1.00 34.12 168 ASP A C 1
ATOM 1394 O O . ASP A 1 168 ? 42.657 4.157 -4.365 1.00 34.12 168 ASP A O 1
ATOM 1398 N N . SER A 1 169 ? 40.565 4.769 -4.751 1.00 44.69 169 SER A N 1
ATOM 1399 C CA . SER A 1 169 ? 40.931 6.187 -4.945 1.00 44.69 169 SER A CA 1
ATOM 1400 C C . SER A 1 169 ? 39.945 7.230 -4.413 1.00 44.69 169 SER A C 1
ATOM 1402 O O . SER A 1 169 ? 40.148 8.423 -4.644 1.00 44.69 169 SER A O 1
ATOM 1404 N N . ALA A 1 170 ? 38.926 6.854 -3.638 1.00 35.62 170 ALA A N 1
ATOM 1405 C CA . ALA A 1 170 ? 38.007 7.824 -3.040 1.00 35.62 170 ALA A CA 1
ATOM 1406 C C . ALA A 1 170 ? 37.904 7.646 -1.523 1.00 35.62 170 ALA A C 1
ATOM 1408 O O . ALA A 1 170 ? 36.954 7.086 -0.985 1.00 35.62 170 ALA A O 1
ATOM 1409 N N . MET A 1 171 ? 38.890 8.208 -0.825 1.00 38.88 171 MET A N 1
ATOM 1410 C CA . MET A 1 171 ? 38.808 8.542 0.592 1.00 38.88 171 MET A CA 1
ATOM 1411 C C . MET A 1 171 ? 37.646 9.532 0.799 1.00 38.88 171 MET A C 1
ATOM 1413 O O . MET A 1 171 ? 37.821 10.743 0.672 1.00 38.88 171 MET A O 1
ATOM 1417 N N . VAL A 1 172 ? 36.441 9.033 1.086 1.00 35.56 172 VAL A N 1
ATOM 1418 C CA . VAL A 1 172 ? 35.309 9.868 1.507 1.00 35.56 172 VAL A CA 1
ATOM 1419 C C . VAL A 1 172 ? 35.153 9.733 3.012 1.00 35.56 172 VAL A C 1
ATOM 1421 O O . VAL A 1 172 ? 34.704 8.718 3.538 1.00 35.56 172 VAL A O 1
ATOM 1424 N N . ALA A 1 173 ? 35.571 10.796 3.694 1.00 35.62 173 ALA A N 1
ATOM 1425 C CA . ALA A 1 173 ? 35.342 11.032 5.104 1.00 35.62 173 ALA A CA 1
ATOM 1426 C C . ALA A 1 173 ? 33.843 10.919 5.429 1.00 35.62 173 ALA A C 1
ATOM 1428 O O . ALA A 1 173 ? 33.039 11.750 5.004 1.00 35.62 173 ALA A O 1
ATOM 1429 N N . ILE A 1 174 ? 33.482 9.899 6.205 1.00 30.73 174 ILE A N 1
ATOM 1430 C CA . ILE A 1 174 ? 32.191 9.822 6.885 1.00 30.73 174 ILE A CA 1
ATOM 1431 C C . ILE A 1 174 ? 32.432 10.330 8.303 1.00 30.73 174 ILE A C 1
ATOM 1433 O O . ILE A 1 174 ? 32.986 9.628 9.149 1.00 30.73 174 ILE A O 1
ATOM 1437 N N . ASP A 1 175 ? 32.059 11.585 8.533 1.00 27.66 175 ASP A N 1
ATOM 1438 C CA . ASP A 1 175 ? 31.995 12.171 9.864 1.00 27.66 175 ASP A CA 1
ATOM 1439 C C . ASP A 1 175 ? 30.682 11.756 10.558 1.00 27.66 175 ASP A C 1
ATOM 1441 O O . ASP A 1 175 ? 29.602 11.799 9.967 1.00 27.66 175 ASP A O 1
ATOM 1445 N N . SER A 1 176 ? 30.823 11.417 11.843 1.00 32.22 176 SER A N 1
ATOM 1446 C CA . SER A 1 176 ? 29.805 11.441 12.899 1.00 32.22 176 SER A CA 1
ATOM 1447 C C . SER A 1 176 ? 28.909 10.209 13.154 1.00 32.22 176 SER A C 1
ATOM 1449 O O . SER A 1 176 ? 27.719 10.190 12.864 1.00 32.22 176 SER A O 1
ATOM 1451 N N . VAL A 1 177 ? 29.509 9.247 13.876 1.00 28.36 177 VAL A N 1
ATOM 1452 C CA . VAL A 1 177 ? 29.141 8.835 15.260 1.00 28.36 177 VAL A CA 1
ATOM 1453 C C . VAL A 1 177 ? 27.788 8.135 15.508 1.00 28.36 177 VAL A C 1
ATOM 1455 O O . VAL A 1 177 ? 26.750 8.774 15.643 1.00 28.36 177 VAL A O 1
ATOM 1458 N N . ALA A 1 178 ? 27.861 6.811 15.732 1.00 27.11 178 ALA A N 1
ATOM 1459 C CA . ALA A 1 178 ? 27.540 6.092 16.992 1.00 27.11 178 ALA A CA 1
ATOM 1460 C C . ALA A 1 178 ? 27.184 4.618 16.667 1.00 27.11 178 ALA A C 1
ATOM 1462 O O . ALA A 1 178 ? 26.078 4.322 16.235 1.00 27.11 178 ALA A O 1
ATOM 1463 N N . ALA A 1 179 ? 28.148 3.697 16.629 1.00 27.89 179 ALA A N 1
ATOM 1464 C CA . ALA A 1 179 ? 28.742 2.977 17.763 1.00 27.89 179 ALA A CA 1
ATOM 1465 C C . ALA A 1 179 ? 28.007 1.672 18.150 1.00 27.89 179 ALA A C 1
ATOM 1467 O O . ALA A 1 179 ? 26.852 1.681 18.558 1.00 27.89 179 ALA A O 1
ATOM 1468 N N . ALA A 1 180 ? 28.809 0.600 18.135 1.00 26.61 180 ALA A N 1
ATOM 1469 C CA . ALA A 1 180 ? 28.740 -0.601 18.968 1.00 26.61 180 ALA A CA 1
ATOM 1470 C C . ALA A 1 180 ? 27.733 -1.709 18.607 1.00 26.61 180 ALA A C 1
ATOM 1472 O O . ALA A 1 180 ? 26.665 -1.814 19.195 1.00 26.61 180 ALA A O 1
ATOM 1473 N N . VAL A 1 181 ? 28.195 -2.659 17.786 1.00 29.45 181 VAL A N 1
ATOM 1474 C CA . VAL A 1 181 ? 28.496 -4.017 18.282 1.00 29.45 181 VAL A CA 1
ATOM 1475 C C . VAL A 1 181 ? 29.584 -4.639 17.409 1.00 29.45 181 VAL A C 1
ATOM 1477 O O . VAL A 1 181 ? 29.346 -5.052 16.279 1.00 29.45 181 VAL A O 1
ATOM 1480 N N . ALA A 1 182 ? 30.799 -4.654 17.950 1.00 30.36 182 ALA A N 1
ATOM 1481 C CA . ALA A 1 182 ? 31.830 -5.592 17.555 1.00 30.36 182 ALA A CA 1
ATOM 1482 C C . ALA A 1 182 ? 31.552 -6.906 18.291 1.00 30.36 182 ALA A C 1
ATOM 1484 O O . ALA A 1 182 ? 31.429 -6.876 19.513 1.00 30.36 182 ALA A O 1
ATOM 1485 N N . ASP A 1 183 ? 31.491 -8.030 17.581 1.00 27.38 183 ASP A N 1
ATOM 1486 C CA . ASP A 1 183 ? 32.245 -9.200 18.019 1.00 27.38 183 ASP A CA 1
ATOM 1487 C C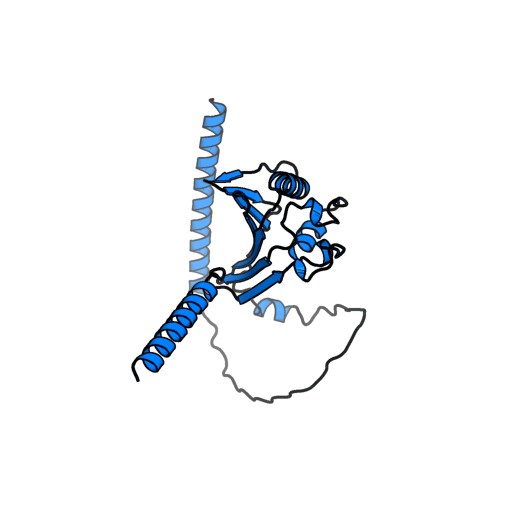 . ASP A 1 183 ? 32.553 -10.138 16.843 1.00 27.38 183 ASP A C 1
ATOM 1489 O O . ASP A 1 183 ? 31.761 -10.340 15.926 1.00 27.38 183 ASP A O 1
ATOM 1493 N N . SER A 1 184 ? 33.779 -10.624 16.914 1.00 30.50 184 SER A N 1
ATOM 1494 C CA . SER A 1 184 ? 34.501 -11.629 16.149 1.00 30.50 184 SER A CA 1
ATOM 1495 C C . SER A 1 184 ? 33.700 -12.754 15.482 1.00 30.50 184 SER A C 1
ATOM 1497 O O . SER A 1 184 ? 32.875 -13.384 16.124 1.00 30.50 184 SER A O 1
ATOM 1499 N N . VAL A 1 185 ? 34.089 -13.119 14.249 1.00 27.19 185 VAL A N 1
ATOM 1500 C CA . VAL A 1 185 ? 34.549 -14.487 13.923 1.00 27.19 185 VAL A CA 1
ATOM 1501 C C . VAL A 1 185 ? 35.551 -14.407 12.764 1.00 27.19 185 VAL A C 1
ATOM 1503 O O . VAL A 1 185 ? 35.209 -14.026 11.648 1.00 27.19 185 VAL A O 1
ATOM 1506 N N . ALA A 1 186 ? 36.796 -14.785 13.045 1.00 37.19 186 ALA A N 1
ATOM 1507 C CA . ALA A 1 186 ? 37.792 -15.137 12.043 1.00 37.19 186 ALA A CA 1
ATOM 1508 C C . ALA A 1 186 ? 37.461 -16.511 11.442 1.00 37.19 186 ALA A C 1
ATOM 1510 O O . ALA A 1 186 ? 37.249 -17.456 12.199 1.00 37.19 186 ALA A O 1
ATOM 1511 N N . VAL A 1 187 ? 37.488 -16.646 10.114 1.00 27.80 187 VAL A N 1
ATOM 1512 C CA . VAL A 1 187 ? 37.699 -17.942 9.454 1.00 27.80 187 VAL A CA 1
ATOM 1513 C C . VAL A 1 187 ? 38.666 -17.748 8.292 1.00 27.80 187 VAL A C 1
ATOM 1515 O O . VAL A 1 187 ? 38.354 -17.124 7.283 1.00 27.80 187 VAL A O 1
ATOM 1518 N N . ASP A 1 188 ? 39.859 -18.283 8.516 1.00 31.88 188 ASP A N 1
ATOM 1519 C CA . ASP A 1 188 ? 40.870 -18.668 7.544 1.00 31.88 188 ASP A CA 1
ATOM 1520 C C . ASP A 1 188 ? 40.300 -19.703 6.557 1.00 31.88 188 ASP A C 1
ATOM 1522 O O . ASP A 1 188 ? 39.765 -20.732 6.975 1.00 31.88 188 ASP A O 1
ATOM 1526 N N . SER A 1 189 ? 40.422 -19.453 5.253 1.00 30.73 189 SER A N 1
ATOM 1527 C CA . SER A 1 189 ? 40.411 -20.522 4.254 1.00 30.73 189 SER A CA 1
ATOM 1528 C C . SER A 1 189 ? 41.219 -20.109 3.029 1.00 30.73 189 SER A C 1
ATOM 1530 O O . SER A 1 189 ? 40.766 -19.358 2.166 1.00 30.73 189 SER A O 1
ATOM 1532 N N . SER A 1 190 ? 42.430 -20.643 2.980 1.00 37.69 190 SER A N 1
ATOM 1533 C CA . SER A 1 190 ? 43.235 -20.841 1.782 1.00 37.69 190 SER A CA 1
ATOM 1534 C C . SER A 1 190 ? 42.416 -21.411 0.613 1.00 37.69 190 SER A C 1
ATOM 1536 O O . SER A 1 190 ? 41.870 -22.507 0.704 1.00 37.69 190 SER A O 1
ATOM 1538 N N . TYR A 1 191 ? 42.386 -20.693 -0.511 1.00 33.19 191 TYR A N 1
ATOM 1539 C CA . TYR A 1 191 ? 42.073 -21.255 -1.825 1.00 33.19 191 TYR A CA 1
ATOM 1540 C C . TYR A 1 191 ? 43.113 -20.760 -2.829 1.00 33.19 191 TYR A C 1
ATOM 1542 O O . TYR A 1 191 ? 43.269 -19.565 -3.067 1.00 33.19 191 TYR A O 1
ATOM 1550 N N . VAL A 1 192 ? 43.872 -21.713 -3.362 1.00 46.38 192 VAL A N 1
ATOM 1551 C CA . VAL A 1 192 ? 44.661 -21.561 -4.583 1.00 46.38 192 VAL A CA 1
ATOM 1552 C C . VAL A 1 192 ? 43.673 -21.749 -5.733 1.00 46.38 192 VAL A C 1
ATOM 1554 O O . VAL A 1 192 ? 43.090 -22.826 -5.829 1.00 46.38 192 VAL A O 1
ATOM 1557 N N . GLU A 1 193 ? 43.484 -20.746 -6.590 1.00 37.44 193 GLU A N 1
ATOM 1558 C CA . GLU A 1 193 ? 42.725 -20.889 -7.839 1.00 37.44 193 GLU A CA 1
ATOM 1559 C C . GLU A 1 193 ? 43.573 -20.461 -9.045 1.00 37.44 193 GLU A C 1
ATOM 1561 O O . GLU A 1 193 ? 44.340 -19.498 -9.005 1.00 37.44 193 GLU A O 1
ATOM 1566 N N . GLU A 1 194 ? 43.496 -21.301 -10.075 1.00 41.12 194 GLU A N 1
ATOM 1567 C CA . GLU A 1 194 ? 44.300 -21.348 -11.297 1.00 41.12 194 GLU A CA 1
ATOM 1568 C C . GLU A 1 194 ? 44.166 -20.091 -12.182 1.00 41.12 194 GLU A C 1
ATOM 1570 O O . GLU A 1 194 ? 43.166 -19.381 -12.105 1.00 41.12 194 GLU A O 1
ATOM 1575 N N . PRO A 1 195 ? 45.135 -19.813 -13.080 1.00 45.75 195 PRO A N 1
ATOM 1576 C CA . PRO A 1 195 ? 45.032 -18.689 -14.008 1.00 45.75 195 PRO A CA 1
ATOM 1577 C C . PRO A 1 195 ? 43.844 -18.859 -14.972 1.00 45.75 195 PRO A C 1
ATOM 1579 O O . PRO A 1 195 ? 43.849 -19.735 -15.840 1.00 45.75 195 PRO A O 1
ATOM 1582 N N . GLU A 1 196 ? 42.840 -17.990 -14.834 1.00 50.97 196 GLU A N 1
ATOM 1583 C CA . GLU A 1 196 ? 41.658 -17.934 -15.697 1.00 50.97 196 GLU A CA 1
ATOM 1584 C C . GLU A 1 196 ? 42.041 -17.697 -17.169 1.00 50.97 196 GLU A C 1
ATOM 1586 O O . GLU A 1 196 ? 42.790 -16.779 -17.515 1.00 50.97 196 GLU A O 1
ATOM 1591 N N . LYS A 1 197 ? 41.502 -18.528 -18.070 1.00 55.09 197 LYS A N 1
ATOM 1592 C CA . LYS A 1 197 ? 41.572 -18.273 -19.515 1.00 55.09 197 LYS A CA 1
ATOM 1593 C C . LYS A 1 197 ? 40.675 -17.077 -19.862 1.00 55.09 197 LYS A C 1
ATOM 1595 O O . LYS A 1 197 ? 39.522 -17.064 -19.436 1.00 55.09 197 LYS A O 1
ATOM 1600 N N . PRO A 1 198 ? 41.138 -16.123 -20.689 1.00 53.47 198 PRO A N 1
ATOM 1601 C CA . PRO A 1 198 ? 40.313 -14.998 -21.114 1.00 53.47 198 PRO A CA 1
ATOM 1602 C C . PRO A 1 198 ? 39.106 -15.500 -21.920 1.00 53.47 198 PRO A C 1
ATOM 1604 O O . PRO A 1 198 ? 39.264 -16.217 -22.909 1.00 53.47 198 PRO A O 1
ATOM 1607 N N . PHE A 1 199 ? 37.905 -15.140 -21.471 1.00 57.88 199 PHE A N 1
ATOM 1608 C CA . PHE A 1 199 ? 36.642 -15.471 -22.131 1.00 57.88 199 PHE A CA 1
ATOM 1609 C C . PHE A 1 199 ? 36.497 -14.660 -23.434 1.00 57.88 199 PHE A C 1
ATOM 1611 O O . PHE A 1 199 ? 36.813 -13.469 -23.460 1.00 57.88 199 PHE A O 1
ATOM 1618 N N . ASP A 1 200 ? 36.054 -15.286 -24.529 1.00 66.12 200 ASP A N 1
ATOM 1619 C CA . ASP A 1 200 ? 35.891 -14.613 -25.827 1.00 66.12 200 ASP A CA 1
ATOM 1620 C C . ASP A 1 200 ? 34.544 -13.872 -25.889 1.00 66.12 200 ASP A C 1
ATOM 1622 O O . ASP A 1 200 ? 33.488 -14.460 -26.109 1.00 66.12 200 ASP A O 1
ATOM 1626 N N . TYR A 1 201 ? 34.586 -12.552 -25.697 1.00 70.31 201 TYR A N 1
ATOM 1627 C CA . TYR A 1 201 ? 33.413 -11.667 -25.675 1.00 70.31 201 TYR A CA 1
ATOM 1628 C C . TYR A 1 201 ? 32.768 -11.419 -27.047 1.00 70.31 201 TYR A C 1
ATOM 1630 O O . TYR A 1 201 ? 31.799 -10.663 -27.152 1.00 70.31 201 TYR A O 1
ATOM 1638 N N . LYS A 1 202 ? 33.302 -11.988 -28.130 1.00 77.38 2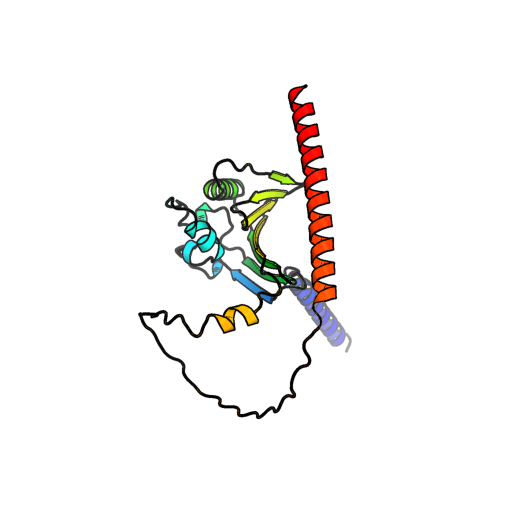02 LYS A N 1
ATOM 1639 C CA . LYS A 1 202 ? 32.861 -11.667 -29.490 1.00 77.38 202 LYS A CA 1
ATOM 1640 C C . LYS A 1 202 ? 31.408 -12.066 -29.763 1.00 77.38 202 LYS A C 1
ATOM 1642 O O . LYS A 1 202 ? 30.712 -11.327 -30.461 1.00 77.38 202 LYS A O 1
ATOM 1647 N N . GLU A 1 203 ? 30.953 -13.188 -29.212 1.00 73.81 203 GLU A N 1
ATOM 1648 C CA . GLU A 1 203 ? 29.569 -13.657 -29.371 1.00 73.81 203 GLU A CA 1
ATOM 1649 C C . GLU A 1 203 ? 28.581 -12.793 -28.578 1.00 73.81 203 GLU A C 1
ATOM 1651 O O . GLU A 1 203 ? 27.569 -12.362 -29.128 1.00 73.81 203 GLU A O 1
ATOM 1656 N N . GLU A 1 204 ? 28.924 -12.430 -27.341 1.00 73.56 204 GLU A N 1
ATOM 1657 C CA . GLU A 1 204 ? 28.091 -11.568 -26.492 1.00 73.56 204 GLU A CA 1
ATOM 1658 C C . GLU A 1 204 ? 27.954 -10.157 -27.083 1.00 73.56 204 GLU A C 1
ATOM 1660 O O . GLU A 1 204 ? 26.863 -9.594 -27.165 1.00 73.56 204 GLU A O 1
ATOM 1665 N N . ILE A 1 205 ? 29.051 -9.591 -27.598 1.00 77.94 205 ILE A N 1
ATOM 1666 C CA . ILE A 1 205 ? 29.025 -8.291 -28.283 1.00 77.94 205 ILE A CA 1
ATOM 1667 C C . ILE A 1 205 ? 28.123 -8.342 -29.522 1.00 77.94 205 ILE A C 1
ATOM 1669 O O . ILE A 1 205 ? 27.467 -7.348 -29.845 1.00 77.94 205 ILE A O 1
ATOM 1673 N N . GLN A 1 206 ? 28.097 -9.466 -30.239 1.00 82.94 206 GLN A N 1
ATOM 1674 C CA . GLN A 1 206 ? 27.241 -9.623 -31.410 1.00 82.94 206 GLN A CA 1
ATOM 1675 C C . GLN A 1 206 ? 25.765 -9.738 -31.009 1.00 82.94 206 GLN A C 1
ATOM 1677 O O . GLN A 1 206 ? 24.939 -9.023 -31.575 1.00 82.94 206 GLN A O 1
ATOM 1682 N N . TYR A 1 207 ? 25.456 -10.531 -29.982 1.00 79.00 207 TYR A N 1
ATOM 1683 C CA . TYR A 1 207 ? 24.111 -10.646 -29.420 1.00 79.00 207 TYR A CA 1
ATOM 1684 C C . TYR A 1 207 ? 23.556 -9.281 -28.981 1.00 79.00 207 TYR A C 1
ATOM 1686 O O . TYR A 1 207 ? 22.468 -8.879 -29.396 1.00 79.00 207 TYR A O 1
ATOM 1694 N N . LEU A 1 208 ? 24.349 -8.500 -28.242 1.00 85.25 208 LEU A N 1
ATOM 1695 C CA . LEU A 1 208 ? 23.961 -7.160 -27.791 1.00 85.25 208 LEU A CA 1
ATOM 1696 C C . LEU A 1 208 ? 23.736 -6.181 -28.955 1.00 85.25 208 LEU A C 1
ATOM 1698 O O . LEU A 1 208 ? 22.855 -5.322 -28.889 1.00 85.25 208 LEU A O 1
ATOM 1702 N N . LYS A 1 209 ? 24.509 -6.289 -30.042 1.00 86.12 209 LYS A N 1
ATOM 1703 C CA . LYS A 1 209 ? 24.304 -5.464 -31.244 1.00 86.12 209 LYS A CA 1
ATOM 1704 C C . LYS A 1 209 ? 22.997 -5.796 -31.955 1.00 86.12 209 LYS A C 1
ATOM 1706 O O . LYS A 1 209 ? 22.325 -4.875 -32.428 1.00 86.12 209 LYS A O 1
ATOM 1711 N N . ASP A 1 210 ? 22.647 -7.074 -32.028 1.00 87.62 210 ASP A N 1
ATOM 1712 C CA . ASP A 1 210 ? 21.409 -7.522 -32.659 1.00 87.62 210 ASP A CA 1
ATOM 1713 C C . ASP A 1 210 ? 20.183 -7.106 -31.832 1.00 87.62 210 ASP A C 1
ATOM 1715 O O . ASP A 1 210 ? 19.196 -6.625 -32.395 1.00 87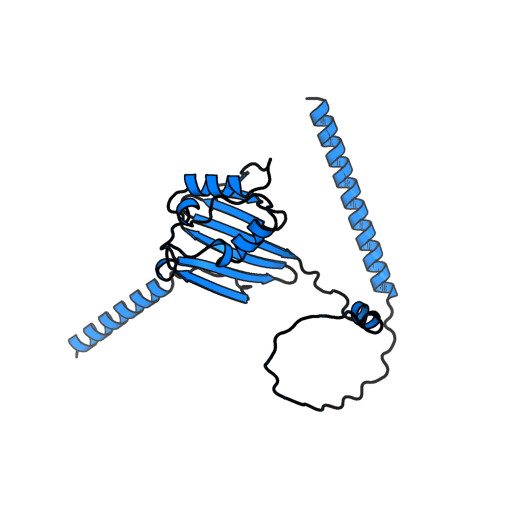.62 210 ASP A O 1
ATOM 1719 N N . ASP A 1 211 ? 20.287 -7.134 -30.502 1.00 83.25 211 ASP A N 1
ATOM 1720 C CA . ASP A 1 211 ? 19.225 -6.674 -29.602 1.00 83.25 211 ASP A CA 1
ATOM 1721 C C . ASP A 1 211 ? 19.013 -5.148 -29.690 1.00 83.25 211 ASP A C 1
ATOM 1723 O O . ASP A 1 211 ? 17.893 -4.656 -29.857 1.00 83.25 211 ASP A O 1
ATOM 1727 N N . ILE A 1 212 ? 20.102 -4.365 -29.733 1.00 88.50 212 ILE A N 1
ATOM 1728 C CA . ILE A 1 212 ? 20.038 -2.912 -29.985 1.00 88.50 212 ILE A CA 1
ATOM 1729 C C . ILE A 1 212 ? 19.362 -2.610 -31.329 1.00 88.50 212 ILE A C 1
ATOM 1731 O O . ILE A 1 212 ? 18.616 -1.631 -31.448 1.00 88.50 212 ILE A O 1
ATOM 1735 N N . LYS A 1 213 ? 19.632 -3.413 -32.362 1.00 92.94 213 LYS A N 1
ATOM 1736 C CA . LYS A 1 213 ? 19.019 -3.244 -33.682 1.00 92.94 213 LYS A CA 1
ATOM 1737 C C . LYS A 1 213 ? 17.511 -3.489 -33.619 1.00 92.94 213 LYS A C 1
ATOM 1739 O O . LYS A 1 213 ? 16.759 -2.657 -34.128 1.00 92.94 213 LYS A O 1
ATOM 1744 N N . TYR A 1 214 ? 17.082 -4.564 -32.962 1.00 90.50 214 TYR A N 1
ATOM 1745 C CA . TYR A 1 214 ? 15.668 -4.879 -32.771 1.00 90.50 214 TYR A CA 1
ATOM 1746 C C . TYR A 1 214 ? 14.928 -3.764 -32.014 1.00 90.50 214 TYR A C 1
ATOM 1748 O O . TYR A 1 214 ? 13.881 -3.288 -32.458 1.00 90.50 214 TYR A O 1
ATOM 1756 N N . LEU A 1 215 ? 15.511 -3.256 -30.926 1.00 87.44 215 LEU A N 1
ATOM 1757 C CA . LEU A 1 215 ? 14.922 -2.161 -30.148 1.00 87.44 215 LEU A CA 1
ATOM 1758 C C . LEU A 1 215 ? 14.784 -0.870 -30.965 1.00 87.44 215 LEU A C 1
ATOM 1760 O O . LEU A 1 215 ? 13.763 -0.187 -30.884 1.00 87.44 215 LEU A O 1
ATOM 1764 N N . LYS A 1 216 ? 15.777 -0.543 -31.801 1.00 90.44 216 LYS A N 1
ATOM 1765 C CA . LYS A 1 216 ? 15.704 0.613 -32.710 1.00 90.44 216 LYS A CA 1
ATOM 1766 C C . LYS A 1 216 ? 14.606 0.473 -33.760 1.00 90.44 216 LYS A C 1
ATOM 1768 O O . LYS A 1 216 ? 14.027 1.478 -34.162 1.00 90.44 216 LYS A O 1
ATOM 1773 N N . GLU A 1 217 ? 14.344 -0.739 -34.231 1.00 91.12 217 GLU A N 1
ATOM 1774 C CA . GLU A 1 217 ? 13.256 -1.020 -35.169 1.00 91.12 217 GLU A CA 1
ATOM 1775 C C . GLU A 1 217 ? 11.893 -0.832 -34.499 1.00 91.12 217 GLU A C 1
ATOM 1777 O O . GLU A 1 217 ? 11.091 -0.036 -34.977 1.00 91.12 217 GLU A O 1
ATOM 1782 N N . SER A 1 218 ? 11.706 -1.404 -33.309 1.00 87.50 218 SER A N 1
ATOM 1783 C CA . SER A 1 218 ? 10.482 -1.237 -32.516 1.00 87.50 218 SER A CA 1
ATOM 1784 C C . SER A 1 218 ? 10.176 0.230 -32.175 1.00 87.50 218 SER A C 1
ATOM 1786 O O . SER A 1 218 ? 9.041 0.686 -32.312 1.00 87.50 218 SER A O 1
ATOM 1788 N N . ILE A 1 219 ? 11.183 1.022 -31.786 1.00 91.06 219 ILE A N 1
ATOM 1789 C CA . ILE A 1 219 ? 11.000 2.462 -31.520 1.00 91.06 219 ILE A CA 1
ATOM 1790 C C . ILE A 1 219 ? 10.545 3.206 -32.782 1.00 91.06 219 ILE A C 1
ATOM 1792 O O . ILE A 1 219 ? 9.697 4.095 -32.708 1.00 91.06 219 ILE A O 1
ATOM 1796 N N . ARG A 1 220 ? 11.105 2.854 -33.942 1.00 93.81 220 ARG A N 1
ATOM 1797 C CA . ARG A 1 220 ? 10.772 3.482 -35.224 1.00 93.81 220 ARG A CA 1
ATOM 1798 C C . ARG A 1 220 ? 9.316 3.223 -35.604 1.00 93.81 220 ARG A C 1
ATOM 1800 O O . ARG A 1 220 ? 8.616 4.169 -35.957 1.00 93.81 220 ARG A O 1
ATOM 1807 N N . ASP A 1 221 ? 8.875 1.976 -35.487 1.00 90.62 221 ASP A N 1
ATOM 1808 C CA . ASP A 1 221 ? 7.519 1.564 -35.851 1.00 90.62 221 ASP A CA 1
ATOM 1809 C C . ASP A 1 221 ? 6.479 2.216 -34.932 1.00 90.62 221 ASP A C 1
ATOM 1811 O O . ASP A 1 221 ? 5.504 2.799 -35.409 1.00 90.62 221 ASP A O 1
ATOM 1815 N N . ASN A 1 222 ? 6.744 2.237 -33.622 1.00 91.19 222 ASN A N 1
ATOM 1816 C CA . ASN A 1 222 ? 5.876 2.903 -32.650 1.00 91.19 222 ASN A CA 1
ATOM 1817 C C . ASN A 1 222 ? 5.778 4.418 -32.898 1.00 91.19 222 ASN A C 1
ATOM 1819 O O . ASN A 1 222 ? 4.694 4.993 -32.814 1.00 91.19 222 ASN A O 1
ATOM 1823 N N . ASN A 1 223 ? 6.885 5.080 -33.249 1.00 90.75 223 ASN A N 1
ATOM 1824 C CA . ASN A 1 223 ? 6.858 6.506 -33.583 1.00 90.75 223 ASN A CA 1
ATOM 1825 C C . ASN A 1 223 ? 6.055 6.789 -34.862 1.00 90.75 223 ASN A C 1
ATOM 1827 O O . ASN A 1 223 ? 5.330 7.782 -34.915 1.00 90.75 223 ASN A O 1
ATOM 1831 N N . ALA A 1 224 ? 6.123 5.911 -35.867 1.00 92.19 224 ALA A N 1
ATOM 1832 C CA . ALA A 1 224 ? 5.314 6.040 -37.078 1.00 92.19 224 ALA A CA 1
ATOM 1833 C C . ALA A 1 224 ? 3.808 5.890 -36.787 1.00 92.19 224 ALA A C 1
ATOM 1835 O O . ALA A 1 224 ? 2.984 6.607 -37.361 1.00 92.19 224 ALA A O 1
ATOM 1836 N N . GLU A 1 225 ? 3.436 4.994 -35.871 1.00 92.56 225 GLU A N 1
ATOM 1837 C CA . GLU A 1 225 ? 2.049 4.838 -35.426 1.00 92.56 225 GLU A CA 1
ATOM 1838 C C . GLU A 1 225 ? 1.557 6.064 -34.642 1.00 92.56 225 GLU A C 1
ATOM 1840 O O . GLU A 1 225 ? 0.460 6.564 -34.904 1.00 92.56 225 GLU A O 1
ATOM 1845 N N . ILE A 1 226 ? 2.394 6.621 -33.759 1.00 90.31 226 ILE A N 1
ATOM 1846 C CA . ILE A 1 226 ? 2.103 7.874 -33.046 1.00 90.31 226 ILE A CA 1
ATOM 1847 C C . ILE A 1 226 ? 1.854 9.019 -34.037 1.00 90.31 226 ILE A C 1
ATOM 1849 O O . ILE A 1 226 ? 0.862 9.737 -33.903 1.00 90.31 226 ILE A O 1
ATOM 1853 N N . GLU A 1 227 ? 2.702 9.179 -35.056 1.00 92.88 227 GLU A N 1
ATOM 1854 C CA . GLU A 1 227 ? 2.517 10.209 -36.087 1.00 92.88 227 GLU A CA 1
ATOM 1855 C C . GLU A 1 227 ? 1.214 10.028 -36.874 1.00 92.88 227 GLU A C 1
ATOM 1857 O O . GLU A 1 227 ? 0.547 11.011 -37.213 1.00 92.88 227 GLU A O 1
ATOM 1862 N N . LYS A 1 228 ? 0.828 8.782 -37.167 1.00 92.00 228 LYS A N 1
ATOM 1863 C CA . LYS A 1 228 ? -0.439 8.480 -37.840 1.00 92.00 228 LYS A CA 1
ATOM 1864 C C . LYS A 1 228 ? -1.631 8.898 -36.979 1.00 92.00 228 LYS A C 1
ATOM 1866 O O . LYS A 1 228 ? -2.492 9.626 -37.462 1.00 92.00 228 LYS A O 1
ATOM 1871 N N . ILE A 1 229 ? -1.635 8.521 -35.701 1.00 89.94 229 ILE A N 1
ATOM 1872 C CA . ILE A 1 229 ? -2.695 8.890 -34.752 1.00 89.94 229 ILE A CA 1
ATOM 1873 C C . ILE A 1 229 ? -2.782 10.415 -34.601 1.00 89.94 229 ILE A C 1
ATOM 1875 O O . ILE A 1 229 ? -3.874 10.978 -34.595 1.00 89.94 229 ILE A O 1
ATOM 1879 N N . GLN A 1 230 ? -1.646 11.112 -34.539 1.00 85.94 230 GLN A N 1
ATOM 1880 C CA . GLN A 1 230 ? -1.616 12.577 -34.484 1.00 85.94 230 GLN A CA 1
ATOM 1881 C C . GLN A 1 230 ? -2.203 13.233 -35.739 1.00 85.94 230 GLN A C 1
ATOM 1883 O O . GLN A 1 230 ? -2.892 14.249 -35.631 1.00 85.94 230 GLN A O 1
ATOM 1888 N N . LYS A 1 231 ? -1.951 12.670 -36.929 1.00 91.19 231 LYS A N 1
ATOM 1889 C CA . LYS A 1 231 ? -2.590 13.134 -38.167 1.00 91.19 231 LYS A CA 1
ATOM 1890 C C . LYS A 1 231 ? -4.095 12.913 -38.118 1.00 91.19 231 LYS A C 1
ATOM 1892 O O . LYS A 1 231 ? -4.822 13.861 -38.386 1.00 91.19 231 LYS A O 1
ATOM 1897 N N . ASP A 1 232 ? -4.552 11.728 -37.723 1.00 89.38 232 ASP A N 1
ATOM 1898 C CA . ASP A 1 232 ? -5.981 11.409 -37.641 1.00 89.38 232 ASP A CA 1
ATOM 1899 C C . ASP A 1 232 ? -6.714 12.351 -36.669 1.00 89.38 232 ASP A C 1
ATOM 1901 O O . ASP A 1 232 ? -7.773 12.871 -37.006 1.00 89.38 232 ASP A O 1
ATOM 1905 N N . ILE A 1 233 ? -6.107 12.676 -35.519 1.00 84.62 233 ILE A N 1
ATOM 1906 C CA . ILE A 1 233 ? -6.631 13.678 -34.572 1.00 84.62 233 ILE A CA 1
ATOM 1907 C C . ILE A 1 233 ? -6.745 15.066 -35.215 1.00 84.62 233 ILE A C 1
ATOM 1909 O O . ILE A 1 233 ? -7.698 15.784 -34.944 1.00 84.62 233 ILE A O 1
ATOM 1913 N N . LYS A 1 234 ? -5.787 15.468 -36.056 1.00 84.19 234 LYS A N 1
ATOM 1914 C CA . LYS A 1 234 ? -5.788 16.787 -36.709 1.00 84.19 234 LYS A CA 1
ATOM 1915 C C . LYS A 1 234 ? -6.873 16.928 -37.788 1.00 84.19 234 LYS A C 1
ATOM 1917 O O . LYS A 1 234 ? -7.200 18.052 -38.160 1.00 84.19 234 LYS A O 1
ATOM 1922 N N . TYR A 1 235 ? -7.374 15.815 -38.323 1.00 73.44 235 TYR A N 1
ATOM 1923 C CA . TYR A 1 235 ? -8.432 15.784 -39.339 1.00 73.44 235 TYR A CA 1
ATOM 1924 C C . TYR A 1 235 ? -9.844 15.571 -38.758 1.00 73.44 235 TYR A C 1
ATOM 1926 O O . TYR A 1 235 ? -10.803 15.539 -39.532 1.00 73.44 235 TYR A O 1
ATOM 1934 N N . LEU A 1 236 ? -9.967 15.445 -37.432 1.00 69.00 236 LEU A N 1
ATOM 1935 C CA . LEU A 1 236 ? -11.225 15.475 -36.676 1.00 69.00 236 LEU A CA 1
ATOM 1936 C C . LEU A 1 236 ? -11.515 16.892 -36.162 1.00 69.00 236 LEU A C 1
ATOM 1938 O O . LEU A 1 236 ? -12.715 17.237 -36.100 1.00 69.00 236 LEU A O 1
#

Mean predicted aligned error: 18.92 Å

Radius of gyration: 27.53 Å; Cα contacts (8 Å, |Δi|>4): 228; chains: 1; bounding box: 66×68×64 Å

Sequence (236 aa):
MKSILQKTQVTLLLLCISLAFAQQRMKMPADVLFYMEINGKQLDKKINWEKFNPILQEVTKKNKEKLSWTDYSKTGIKYDATQYHYASFNDSVKAYTAHFILDNKEKFQEFINSIKKKGLENSRKNNYSYVSLDDDIFVAWNGSRAVLKMISYEKPYKNKWEDIAVEDSAMVAIDSVAAAVADSVAVDSSYVEEPEKPFDYKEEIQYLKDDIKYLKESIRDNNAEIEKIQKDIKYL